Protein AF-A0A2M8NSQ7-F1 (afdb_monomer_lite)

Structure (mmCIF, N/CA/C/O backbone):
data_AF-A0A2M8NSQ7-F1
#
_entry.id   AF-A0A2M8NSQ7-F1
#
loop_
_atom_site.group_PDB
_atom_site.id
_atom_site.type_symbol
_atom_site.label_atom_id
_atom_site.label_alt_id
_atom_site.label_comp_id
_atom_site.label_asym_id
_atom_site.label_entity_id
_atom_site.label_seq_id
_atom_site.pdbx_PDB_ins_code
_atom_site.Cartn_x
_atom_site.Cartn_y
_atom_site.Cartn_z
_atom_site.occupancy
_atom_site.B_iso_or_equiv
_atom_site.auth_seq_id
_atom_site.auth_comp_id
_atom_site.auth_asym_id
_atom_site.auth_atom_id
_atom_site.pdbx_PDB_model_num
ATOM 1 N N . MET A 1 1 ? -38.987 -18.039 -78.062 1.00 35.72 1 MET A N 1
ATOM 2 C CA . MET A 1 1 ? -37.653 -17.414 -77.905 1.00 35.72 1 MET A CA 1
ATOM 3 C C . MET A 1 1 ? -37.817 -16.267 -76.918 1.00 35.72 1 MET A C 1
ATOM 5 O O . MET A 1 1 ? -38.523 -15.328 -77.233 1.00 35.72 1 MET A O 1
ATOM 9 N N . GLN A 1 2 ? -37.602 -16.539 -75.629 1.00 34.84 2 GLN A N 1
ATOM 10 C CA . GLN A 1 2 ? -36.424 -16.108 -74.854 1.00 34.84 2 GLN A CA 1
ATOM 11 C C . GLN A 1 2 ? -36.253 -14.583 -74.779 1.00 34.84 2 GLN A C 1
ATOM 13 O O . GLN A 1 2 ? -35.777 -13.988 -75.734 1.00 34.84 2 GLN A O 1
ATOM 18 N N . THR A 1 3 ? -36.496 -14.013 -73.598 1.00 31.52 3 THR A N 1
ATOM 19 C CA . THR A 1 3 ? -35.596 -13.026 -72.981 1.00 31.52 3 THR A CA 1
ATOM 20 C C . THR A 1 3 ? -35.682 -13.174 -71.465 1.00 31.52 3 THR A C 1
ATOM 22 O O . THR A 1 3 ? -36.754 -13.246 -70.870 1.00 31.52 3 THR A O 1
ATOM 25 N N . ILE A 1 4 ? -34.506 -13.339 -70.871 1.00 33.44 4 ILE A N 1
ATOM 26 C CA . ILE A 1 4 ? -34.263 -13.728 -69.489 1.00 33.44 4 ILE A CA 1
ATOM 27 C C . ILE A 1 4 ? -33.989 -12.458 -68.679 1.00 33.44 4 ILE A C 1
ATOM 29 O O . ILE A 1 4 ? -33.180 -11.627 -69.085 1.00 33.44 4 ILE A O 1
ATOM 33 N N . SER A 1 5 ? -34.651 -12.332 -67.530 1.00 30.84 5 SER A N 1
ATOM 34 C CA . SER A 1 5 ? -34.351 -11.339 -66.497 1.00 30.84 5 SER A CA 1
ATOM 35 C C . SER A 1 5 ? -33.194 -11.845 -65.630 1.00 30.84 5 SER A C 1
ATOM 37 O O . SER A 1 5 ? -33.282 -12.942 -65.082 1.00 30.84 5 SER A O 1
ATOM 39 N N . TRP A 1 6 ? -32.125 -11.056 -65.488 1.00 30.19 6 TRP A N 1
ATOM 40 C CA . TRP A 1 6 ? -31.086 -11.266 -64.475 1.00 30.19 6 TRP A CA 1
ATOM 41 C C . TRP A 1 6 ? -30.905 -9.986 -63.661 1.00 30.19 6 TRP A C 1
ATOM 43 O O . TRP A 1 6 ? -30.329 -9.004 -64.124 1.00 30.19 6 TRP A O 1
ATOM 53 N N . ILE A 1 7 ? -31.389 -10.026 -62.421 1.00 34.41 7 ILE A N 1
ATOM 54 C CA . ILE A 1 7 ? -31.066 -9.078 -61.356 1.00 34.41 7 ILE A CA 1
ATOM 55 C C . ILE A 1 7 ? -29.836 -9.635 -60.630 1.00 34.41 7 ILE A C 1
ATOM 57 O O . ILE A 1 7 ? -29.908 -10.698 -60.016 1.00 34.41 7 ILE A O 1
ATOM 61 N N . PHE A 1 8 ? -28.707 -8.925 -60.671 1.00 31.12 8 PHE A N 1
ATOM 62 C CA . PHE A 1 8 ? -27.566 -9.205 -59.795 1.00 31.12 8 PHE A CA 1
ATOM 63 C C . PHE A 1 8 ? -27.768 -8.478 -58.459 1.00 31.12 8 PHE A C 1
ATOM 65 O O . PHE A 1 8 ? -27.415 -7.312 -58.306 1.00 31.12 8 PHE A O 1
ATOM 72 N N . ALA A 1 9 ? -28.322 -9.179 -57.471 1.00 31.81 9 ALA A N 1
ATOM 73 C CA . ALA A 1 9 ? -28.242 -8.773 -56.073 1.00 31.81 9 ALA A CA 1
ATOM 74 C C . ALA A 1 9 ? -26.923 -9.304 -55.484 1.00 31.81 9 ALA A C 1
ATOM 76 O O . ALA A 1 9 ? -26.774 -10.505 -55.248 1.00 31.81 9 ALA A O 1
ATOM 77 N N . ARG A 1 10 ? -25.942 -8.423 -55.244 1.00 33.41 10 ARG A N 1
ATOM 78 C CA . ARG A 1 10 ? -24.773 -8.765 -54.419 1.00 33.41 10 ARG A CA 1
ATOM 79 C C . ARG A 1 10 ? -25.242 -8.938 -52.971 1.00 33.41 10 ARG A C 1
ATOM 81 O O . ARG A 1 10 ? -25.554 -7.960 -52.299 1.00 33.41 10 ARG A O 1
ATOM 88 N N . LYS A 1 11 ? -25.290 -10.186 -52.497 1.00 33.88 11 LYS A N 1
ATOM 89 C CA . LYS A 1 11 ? -25.419 -10.517 -51.071 1.00 33.88 11 LYS A CA 1
ATOM 90 C C . LYS A 1 11 ? -24.220 -9.932 -50.316 1.00 33.88 11 LYS A C 1
ATOM 92 O O . LYS A 1 11 ? -23.089 -10.347 -50.551 1.00 33.88 11 LYS A O 1
ATOM 97 N N . LEU A 1 12 ? -24.473 -8.994 -49.407 1.00 34.78 12 LEU A N 1
ATOM 98 C CA . LEU A 1 12 ? -23.523 -8.648 -48.350 1.00 34.78 12 LEU A CA 1
ATOM 99 C C . LEU A 1 12 ? -23.436 -9.831 -47.364 1.00 34.78 12 LEU A C 1
ATOM 101 O O . LEU A 1 12 ? -24.480 -10.406 -47.039 1.00 34.78 12 LEU A O 1
ATOM 105 N N . PRO A 1 13 ? -22.243 -10.227 -46.885 1.00 33.69 13 PRO A N 1
ATOM 106 C CA . PRO A 1 13 ? -22.125 -11.305 -45.910 1.00 33.69 13 PRO A CA 1
ATOM 107 C C . PRO A 1 13 ? -22.688 -10.875 -44.551 1.00 33.69 13 PRO A C 1
ATOM 109 O O . PRO A 1 13 ? -22.469 -9.756 -44.089 1.00 33.69 13 PRO A O 1
ATOM 112 N N . THR A 1 14 ? -23.404 -11.786 -43.899 1.00 41.47 14 THR A N 1
ATOM 113 C CA . THR A 1 14 ? -24.017 -11.605 -42.579 1.00 41.47 14 THR A CA 1
ATOM 114 C C . THR A 1 14 ? -22.973 -11.482 -41.463 1.00 41.47 14 THR A C 1
ATOM 116 O O . THR A 1 14 ? -22.010 -12.247 -41.402 1.00 41.47 14 THR A O 1
ATOM 119 N N . SER A 1 15 ? -23.223 -10.558 -40.533 1.00 44.41 15 SER A N 1
ATOM 120 C CA . SER A 1 15 ? -22.366 -10.052 -39.442 1.00 44.41 15 SER A CA 1
ATOM 121 C C . SER A 1 15 ? -21.912 -11.053 -38.362 1.00 44.41 15 SER A C 1
ATOM 123 O O . SER A 1 15 ? -21.288 -10.656 -37.378 1.00 44.41 15 SER A O 1
ATOM 125 N N . SER A 1 16 ? -22.183 -12.349 -38.520 1.00 43.19 16 SER A N 1
ATOM 126 C CA . SER A 1 16 ? -21.897 -13.364 -37.497 1.00 43.19 16 SER A CA 1
ATOM 127 C C . SER A 1 16 ? -20.462 -13.914 -37.566 1.00 43.19 16 SER A C 1
ATOM 129 O O . SER A 1 16 ? -19.883 -14.214 -36.527 1.00 43.19 16 SER A O 1
ATOM 131 N N . GLY A 1 17 ? -19.839 -13.954 -38.751 1.00 34.03 17 GLY A N 1
ATOM 132 C CA . GLY A 1 17 ? -18.477 -14.489 -38.923 1.00 34.03 17 GLY A CA 1
ATOM 133 C C . GLY A 1 17 ? -17.347 -13.513 -38.577 1.00 34.03 17 GLY A C 1
ATOM 134 O O . GLY A 1 17 ? -16.261 -13.942 -38.201 1.00 34.03 17 GLY A O 1
ATOM 135 N N . TYR A 1 18 ? -17.596 -12.199 -38.646 1.00 34.28 18 TYR A N 1
ATOM 136 C CA . TYR A 1 18 ? -16.564 -11.207 -38.326 1.00 34.28 18 TYR A CA 1
ATOM 137 C C . TYR A 1 18 ? -16.332 -11.107 -36.817 1.00 34.28 18 TYR A C 1
ATOM 139 O O . TYR A 1 18 ? -15.195 -11.002 -36.395 1.00 34.28 18 TYR A O 1
ATOM 147 N N . ARG A 1 19 ? -17.361 -11.237 -35.969 1.00 36.16 19 ARG A N 1
ATOM 148 C CA . ARG A 1 19 ? -17.216 -11.048 -34.512 1.00 36.16 19 ARG A CA 1
ATOM 149 C C . ARG A 1 19 ? -16.379 -12.114 -33.792 1.00 36.16 19 ARG A C 1
ATOM 151 O O . ARG A 1 19 ? -15.892 -11.836 -32.703 1.00 36.16 19 ARG A O 1
ATOM 158 N N . MET A 1 20 ? -16.184 -13.296 -34.378 1.00 32.41 20 MET A N 1
ATOM 159 C CA . MET A 1 20 ? -15.519 -14.410 -33.685 1.00 32.41 20 MET A CA 1
ATOM 160 C C . MET A 1 20 ? -13.999 -14.468 -33.915 1.00 32.41 20 MET A C 1
ATOM 162 O O . MET A 1 20 ? -13.286 -14.999 -33.070 1.00 32.41 20 MET A O 1
ATOM 166 N N . MET A 1 21 ? -13.483 -13.868 -34.998 1.00 29.80 21 MET A N 1
ATOM 167 C CA . MET A 1 21 ? -12.037 -13.850 -35.293 1.00 29.80 21 MET A CA 1
ATOM 168 C C . MET A 1 21 ? -11.308 -12.585 -34.815 1.00 29.80 21 MET A C 1
ATOM 170 O O . MET A 1 21 ? -10.127 -12.657 -34.498 1.00 29.80 21 MET A O 1
ATOM 174 N N . ILE A 1 22 ? -12.003 -11.453 -34.651 1.00 37.91 22 ILE A N 1
ATOM 175 C CA . ILE A 1 22 ? -11.435 -10.241 -34.012 1.00 37.91 22 ILE A CA 1
ATOM 176 C C . ILE A 1 22 ? -11.430 -10.314 -32.475 1.00 37.91 22 ILE A C 1
ATOM 178 O O . ILE A 1 22 ? -10.757 -9.518 -31.830 1.00 37.91 22 ILE A O 1
ATOM 182 N N . GLY A 1 23 ? -12.137 -11.281 -31.875 1.00 32.28 23 GLY A N 1
ATOM 183 C CA . GLY A 1 23 ? -12.271 -11.406 -30.419 1.00 32.28 23 GLY A CA 1
ATOM 184 C C . GLY A 1 23 ? -11.086 -12.051 -29.690 1.00 32.28 23 GLY A C 1
ATOM 185 O O . GLY A 1 23 ? -10.979 -11.884 -28.481 1.00 32.28 23 GLY A O 1
ATOM 186 N N . LYS A 1 24 ? -10.193 -12.770 -30.388 1.00 34.50 24 LYS A N 1
ATOM 187 C CA . LYS A 1 24 ? -9.054 -13.465 -29.752 1.00 34.50 24 LYS A CA 1
ATOM 188 C C . LYS A 1 24 ? -7.698 -12.777 -29.917 1.00 34.50 24 LYS A C 1
ATOM 190 O O . LYS A 1 24 ? -6.816 -13.046 -29.115 1.00 34.50 24 LYS A O 1
ATOM 195 N N . TYR A 1 25 ? -7.543 -11.883 -30.897 1.00 35.25 25 TYR A N 1
ATOM 196 C CA . TYR A 1 25 ? -6.242 -11.270 -31.209 1.00 35.25 25 TYR A CA 1
ATOM 197 C C . TYR A 1 25 ? -6.127 -9.776 -30.864 1.00 35.25 25 TYR A C 1
ATOM 199 O O . TYR A 1 25 ? -5.017 -9.286 -30.741 1.00 35.25 25 TYR A O 1
ATOM 207 N N . TYR A 1 26 ? -7.227 -9.057 -30.601 1.00 36.88 26 TYR A N 1
ATOM 208 C CA . TYR A 1 26 ? -7.177 -7.617 -30.274 1.00 36.88 26 TYR A CA 1
ATOM 209 C C . TYR A 1 26 ? -7.450 -7.263 -28.802 1.00 36.88 26 TYR A C 1
ATOM 211 O O . TYR A 1 26 ? -7.577 -6.085 -28.470 1.00 36.88 26 TYR A O 1
ATOM 219 N N . MET A 1 27 ? -7.529 -8.249 -27.903 1.00 37.62 27 MET A N 1
ATOM 220 C CA . MET A 1 27 ? -7.744 -7.997 -26.467 1.00 37.62 27 MET A CA 1
ATOM 221 C C . MET A 1 27 ? -6.448 -7.927 -25.639 1.00 37.62 27 MET A C 1
ATOM 223 O O . MET A 1 27 ? -6.497 -7.425 -24.522 1.00 37.62 27 MET A O 1
ATOM 227 N N . ASN A 1 28 ? -5.294 -8.345 -26.181 1.00 43.94 28 ASN A N 1
ATOM 228 C CA . ASN A 1 28 ? -4.036 -8.425 -25.419 1.00 43.94 28 ASN A CA 1
ATOM 229 C C . ASN A 1 28 ? -3.075 -7.235 -25.597 1.00 43.94 28 ASN A C 1
ATOM 231 O O . ASN A 1 28 ? -2.205 -7.032 -24.760 1.00 43.94 28 ASN A O 1
ATOM 235 N N . GLU A 1 29 ? -3.222 -6.406 -26.631 1.00 42.38 29 GLU A N 1
ATOM 236 C CA . GLU A 1 29 ? -2.178 -5.430 -27.011 1.00 42.38 29 GLU A CA 1
ATOM 237 C C . GLU A 1 29 ? -2.369 -4.011 -26.435 1.00 42.38 29 GLU A C 1
ATOM 239 O O . GLU A 1 29 ? -1.715 -3.062 -26.857 1.00 42.38 29 GLU A O 1
ATOM 244 N N . ARG A 1 30 ? -3.269 -3.825 -25.459 1.00 50.50 30 ARG A N 1
ATOM 245 C CA . ARG A 1 30 ? -3.469 -2.528 -24.763 1.00 50.50 30 ARG A CA 1
ATOM 246 C C . ARG A 1 30 ? -3.484 -2.637 -23.239 1.00 50.50 30 ARG A C 1
ATOM 248 O O . ARG A 1 30 ? -3.925 -1.716 -22.546 1.00 50.50 30 ARG A O 1
ATOM 255 N N . GLN A 1 31 ? -3.052 -3.783 -22.726 1.00 74.38 31 GLN A N 1
ATOM 256 C CA . GLN A 1 31 ? -3.040 -4.119 -21.309 1.00 74.38 31 GLN A CA 1
ATOM 257 C C . GLN A 1 31 ? -1.595 -4.129 -20.804 1.00 74.38 31 GLN A C 1
ATOM 259 O O . GLN A 1 31 ? -0.644 -4.166 -21.582 1.00 74.38 31 GLN A O 1
ATOM 264 N N . ASN A 1 32 ? -1.418 -3.989 -19.495 1.00 86.69 32 ASN A N 1
ATOM 265 C CA . ASN A 1 32 ? -0.122 -4.198 -18.866 1.00 86.69 32 ASN A CA 1
ATOM 266 C C . ASN A 1 32 ? 0.465 -5.552 -19.322 1.00 86.69 32 ASN A C 1
ATOM 268 O O . ASN A 1 32 ? -0.189 -6.572 -19.139 1.00 86.69 32 ASN A O 1
ATOM 272 N N . LEU A 1 33 ? 1.653 -5.553 -19.939 1.00 89.12 33 LEU A N 1
ATOM 273 C CA . LEU A 1 33 ? 2.251 -6.769 -20.507 1.00 89.12 33 LEU A CA 1
ATOM 274 C C . LEU A 1 33 ? 3.098 -7.556 -19.494 1.00 89.12 33 LEU A C 1
ATOM 276 O O . LEU A 1 33 ? 3.640 -8.608 -19.825 1.00 89.12 33 LEU A O 1
ATOM 280 N N . PHE A 1 34 ? 3.231 -7.060 -18.267 1.00 91.56 34 PHE A N 1
ATOM 281 C CA . PHE A 1 34 ? 3.801 -7.810 -17.151 1.00 91.56 34 PHE A CA 1
ATOM 282 C C . PHE A 1 34 ? 2.674 -8.416 -16.320 1.00 91.56 34 PHE A C 1
ATOM 284 O O . PHE A 1 34 ? 1.612 -7.811 -16.172 1.00 91.56 34 PHE A O 1
ATOM 291 N N . THR A 1 35 ? 2.916 -9.595 -15.752 1.00 91.38 35 THR A N 1
ATOM 292 C CA . THR A 1 35 ? 2.057 -10.100 -14.676 1.00 91.38 35 THR A CA 1
ATOM 293 C C . THR A 1 35 ? 2.330 -9.268 -13.425 1.00 91.38 35 THR A C 1
ATOM 295 O O . THR A 1 35 ? 3.491 -9.119 -13.040 1.00 91.38 35 THR A O 1
ATOM 298 N N . GLY A 1 36 ? 1.277 -8.719 -12.818 1.00 92.06 36 GLY A N 1
ATOM 299 C CA . GLY A 1 36 ? 1.382 -7.815 -11.677 1.00 92.06 36 GLY A CA 1
ATOM 300 C C . GLY A 1 36 ? 2.040 -6.480 -12.021 1.00 92.06 36 GLY A C 1
ATOM 301 O O . GLY A 1 36 ? 1.700 -5.838 -13.016 1.00 92.06 36 GLY A O 1
ATOM 302 N N . VAL A 1 37 ? 2.973 -6.024 -11.188 1.00 94.50 37 VAL A N 1
ATOM 303 C CA . VAL A 1 37 ? 3.570 -4.688 -11.322 1.00 94.50 37 VAL A CA 1
ATOM 304 C C . VAL A 1 37 ? 4.379 -4.556 -12.611 1.00 94.50 37 VAL A C 1
ATOM 306 O O . VAL A 1 37 ? 5.207 -5.397 -12.951 1.00 94.50 37 VAL A O 1
ATOM 309 N N . ASN A 1 38 ? 4.170 -3.444 -13.317 1.00 94.75 38 ASN A N 1
ATOM 310 C CA . ASN A 1 38 ? 4.924 -3.111 -14.519 1.00 94.75 38 ASN A CA 1
ATOM 311 C C . ASN A 1 38 ? 6.232 -2.368 -14.166 1.00 94.75 38 ASN A C 1
ATOM 313 O O . ASN A 1 38 ? 6.169 -1.206 -13.748 1.00 94.75 38 ASN A O 1
ATOM 317 N N . PRO A 1 39 ? 7.418 -2.969 -14.374 1.00 95.62 39 PRO A N 1
ATOM 318 C CA . PRO A 1 39 ? 8.690 -2.369 -13.976 1.00 95.62 39 PRO A CA 1
ATOM 319 C C . PRO A 1 39 ? 9.082 -1.156 -14.832 1.00 95.62 39 PRO A C 1
ATOM 321 O O . PRO A 1 39 ? 9.749 -0.252 -14.326 1.00 95.62 39 PRO A O 1
ATOM 324 N N . LEU A 1 40 ? 8.651 -1.077 -16.102 1.00 95.25 40 LEU A N 1
ATOM 325 C CA . LEU A 1 40 ? 8.857 0.120 -16.935 1.00 95.25 40 LEU A CA 1
ATOM 326 C C . LEU A 1 40 ? 8.032 1.293 -16.407 1.00 95.25 40 LEU A C 1
ATOM 328 O O . LEU A 1 40 ? 8.503 2.427 -16.396 1.00 95.25 40 LEU A O 1
ATOM 332 N N . LEU A 1 41 ? 6.805 1.021 -15.962 1.00 94.50 41 LEU A N 1
ATOM 333 C CA . LEU A 1 41 ? 5.934 2.037 -15.385 1.00 94.50 41 LEU A CA 1
ATOM 334 C C . LEU A 1 41 ? 6.496 2.534 -14.056 1.00 94.50 41 LEU A C 1
ATOM 336 O O . LEU A 1 41 ? 6.713 3.733 -13.927 1.00 94.50 41 LEU A O 1
ATOM 340 N N . MET A 1 42 ? 6.747 1.636 -13.095 1.00 95.06 42 MET A N 1
ATOM 341 C CA . MET A 1 42 ? 7.202 2.032 -11.755 1.00 95.06 42 MET A CA 1
ATOM 342 C C . MET A 1 42 ? 8.524 2.799 -11.816 1.00 95.06 42 MET A C 1
ATOM 344 O O . MET A 1 42 ? 8.616 3.896 -11.271 1.00 95.06 42 MET A O 1
ATOM 348 N N . SER A 1 43 ? 9.507 2.296 -12.575 1.00 94.19 43 SER A N 1
ATOM 349 C CA . SER A 1 43 ? 10.789 2.995 -12.746 1.00 94.19 43 SER A CA 1
ATOM 350 C C . SER A 1 43 ? 10.640 4.371 -13.392 1.00 94.19 43 SER A C 1
ATOM 352 O O . SER A 1 43 ? 11.281 5.323 -12.955 1.00 94.19 43 SER A O 1
ATOM 354 N N . ARG A 1 44 ? 9.780 4.512 -14.410 1.00 94.31 44 ARG A N 1
ATOM 355 C CA . ARG A 1 44 ? 9.507 5.810 -15.035 1.00 94.31 44 ARG A CA 1
ATOM 356 C C . ARG A 1 44 ? 8.864 6.777 -14.040 1.00 94.31 44 ARG A C 1
ATOM 358 O O . ARG A 1 44 ? 9.284 7.931 -13.978 1.00 94.31 44 ARG A O 1
ATOM 365 N N . LEU A 1 45 ? 7.830 6.331 -13.325 1.00 93.62 45 LEU A N 1
ATOM 366 C CA . LEU A 1 45 ? 7.095 7.161 -12.369 1.00 93.62 45 LEU A CA 1
ATOM 367 C C . LEU A 1 45 ? 8.023 7.690 -11.276 1.00 93.62 45 LEU A C 1
ATOM 369 O O . LEU A 1 45 ? 7.964 8.874 -10.952 1.00 93.62 45 LEU A O 1
ATOM 373 N N . GLU A 1 46 ? 8.902 6.835 -10.761 1.00 90.69 46 GLU A N 1
ATOM 374 C CA . GLU A 1 46 ? 9.880 7.210 -9.745 1.00 90.69 46 GLU A CA 1
ATOM 375 C C . GLU A 1 46 ? 10.938 8.171 -10.312 1.00 90.69 46 GLU A C 1
ATOM 377 O O . GLU A 1 46 ? 11.115 9.273 -9.796 1.00 90.69 46 GLU A O 1
ATOM 382 N N . ALA A 1 47 ? 11.561 7.822 -11.443 1.00 91.81 47 ALA A N 1
ATOM 383 C CA . ALA A 1 47 ? 12.637 8.610 -12.049 1.00 91.81 47 ALA A CA 1
ATOM 384 C C . ALA A 1 47 ? 12.195 10.002 -12.528 1.00 91.81 47 ALA A C 1
ATOM 386 O O . ALA A 1 47 ? 13.004 10.929 -12.589 1.00 91.81 47 ALA A O 1
ATOM 387 N N . LYS A 1 48 ? 10.923 10.153 -12.913 1.00 91.75 48 LYS A N 1
ATOM 388 C CA . LYS A 1 48 ? 10.363 11.418 -13.416 1.00 91.75 48 LYS A CA 1
ATOM 389 C C . LYS A 1 48 ? 9.574 12.205 -12.373 1.00 91.75 48 LYS A C 1
ATOM 391 O O . LYS A 1 48 ? 9.090 13.285 -12.701 1.00 91.75 48 LYS A O 1
ATOM 396 N N . GLY A 1 49 ? 9.420 11.685 -11.154 1.00 89.44 49 GLY A N 1
ATOM 397 C CA . GLY A 1 49 ? 8.561 12.302 -10.140 1.00 89.44 49 GLY A CA 1
ATOM 398 C C . GLY A 1 49 ? 7.081 12.336 -10.547 1.00 89.44 49 GLY A C 1
ATOM 399 O O . GLY A 1 49 ? 6.352 13.235 -10.150 1.00 89.44 49 GLY A O 1
ATOM 400 N N . GLU A 1 50 ? 6.632 11.374 -11.358 1.00 90.94 50 GLU A N 1
ATOM 401 C CA . GLU A 1 50 ? 5.257 11.279 -11.878 1.00 90.94 50 GLU A CA 1
ATOM 402 C C . GLU A 1 50 ? 4.367 10.355 -11.010 1.00 90.94 50 GLU A C 1
ATOM 404 O O . GLU A 1 50 ? 3.227 10.065 -11.377 1.00 90.94 50 GLU A O 1
ATOM 409 N N . PHE A 1 51 ? 4.872 9.876 -9.863 1.00 92.69 51 PHE A N 1
ATOM 410 C CA . PHE A 1 51 ? 4.193 8.886 -9.015 1.00 92.69 51 PHE A CA 1
ATOM 411 C C . PHE A 1 51 ? 2.852 9.371 -8.446 1.00 92.69 51 PHE A C 1
ATOM 413 O O . PHE A 1 51 ? 1.916 8.583 -8.365 1.00 92.69 51 PHE A O 1
ATOM 420 N N . GLU A 1 52 ? 2.719 10.661 -8.128 1.00 91.50 52 GLU A N 1
ATOM 421 C CA . GLU A 1 52 ? 1.509 11.246 -7.524 1.00 91.50 52 GLU A CA 1
ATOM 422 C C . GLU A 1 52 ? 0.237 10.972 -8.348 1.00 91.50 52 GLU A C 1
ATOM 424 O O . GLU A 1 52 ? -0.791 10.555 -7.821 1.00 91.50 52 GLU A O 1
ATOM 429 N N . GLY A 1 53 ? 0.309 11.118 -9.675 1.00 90.19 53 GLY A N 1
ATOM 430 C CA . GLY A 1 53 ? -0.842 10.859 -10.543 1.00 90.19 53 GLY A CA 1
ATOM 431 C C . GLY A 1 53 ? -1.224 9.376 -10.632 1.00 90.19 53 GLY A C 1
ATOM 432 O O . GLY A 1 53 ? -2.390 9.052 -10.857 1.00 90.19 53 GLY A O 1
ATOM 433 N N . PHE A 1 54 ? -0.254 8.468 -10.484 1.00 92.69 54 PHE A N 1
ATOM 434 C CA . PHE A 1 54 ? -0.523 7.031 -10.373 1.00 92.69 54 PHE A CA 1
ATOM 435 C C . PHE A 1 54 ? -1.154 6.701 -9.018 1.00 92.69 54 PHE A C 1
ATOM 437 O O . PHE A 1 54 ? -2.172 6.011 -8.994 1.00 92.69 54 PHE A O 1
ATOM 444 N N . HIS A 1 55 ? -0.574 7.235 -7.942 1.00 93.62 55 HIS A N 1
ATOM 445 C CA . HIS A 1 55 ? -0.995 7.053 -6.554 1.00 93.62 55 HIS A CA 1
ATOM 446 C C . HIS A 1 55 ? -2.470 7.423 -6.371 1.00 93.62 55 HIS A C 1
ATOM 448 O O . HIS A 1 55 ? -3.273 6.545 -6.065 1.00 93.62 55 HIS A O 1
ATOM 454 N N . HIS A 1 56 ? -2.872 8.649 -6.723 1.00 91.50 56 HIS A N 1
ATOM 455 C CA . HIS A 1 56 ? -4.272 9.077 -6.606 1.00 91.50 56 HIS A CA 1
ATOM 456 C C . HIS A 1 56 ? -5.242 8.192 -7.402 1.00 91.50 56 HIS A C 1
ATOM 458 O O . HIS A 1 56 ? -6.265 7.752 -6.880 1.00 91.50 56 HIS A O 1
ATOM 464 N N . TYR A 1 57 ? -4.930 7.899 -8.670 1.00 91.50 57 TYR A N 1
ATOM 465 C CA . TYR A 1 57 ? -5.823 7.098 -9.511 1.00 91.50 57 TYR A CA 1
ATOM 466 C C . TYR A 1 57 ? -5.977 5.669 -8.973 1.00 91.50 57 TYR A C 1
ATOM 468 O O . TYR A 1 57 ? -7.087 5.142 -8.931 1.00 91.50 57 TYR A O 1
ATOM 476 N N . TYR A 1 58 ? -4.873 5.047 -8.549 1.00 94.00 58 TYR A N 1
ATOM 477 C CA . TYR A 1 58 ? -4.905 3.699 -7.990 1.00 94.00 58 TYR A CA 1
ATOM 478 C C . TYR A 1 58 ? -5.747 3.642 -6.713 1.00 94.00 58 TYR A C 1
ATOM 480 O O . TYR A 1 58 ? -6.552 2.728 -6.556 1.00 94.00 58 TYR A O 1
ATOM 488 N N . LEU A 1 59 ? -5.600 4.622 -5.818 1.00 94.94 59 LEU A N 1
ATOM 489 C CA . LEU A 1 59 ? -6.346 4.665 -4.559 1.00 94.94 59 LEU A CA 1
ATOM 490 C C . LEU A 1 59 ? -7.851 4.852 -4.766 1.00 94.94 59 LEU A C 1
ATOM 492 O O . LEU A 1 59 ? -8.642 4.228 -4.060 1.00 94.94 59 LEU A O 1
ATOM 496 N N . ILE A 1 60 ? -8.258 5.643 -5.762 1.00 94.25 60 ILE A N 1
ATOM 497 C CA . ILE A 1 60 ? -9.673 5.780 -6.138 1.00 94.25 60 ILE A CA 1
ATOM 498 C C . ILE A 1 60 ? -10.230 4.439 -6.636 1.00 94.25 60 ILE A C 1
ATOM 500 O O . ILE A 1 60 ? -11.300 4.017 -6.197 1.00 94.25 60 ILE A O 1
ATOM 504 N N . GLU A 1 61 ? -9.506 3.744 -7.518 1.00 94.25 61 GLU A N 1
ATOM 505 C CA . GLU A 1 61 ? -9.913 2.421 -8.014 1.00 94.25 61 GLU A CA 1
ATOM 506 C C . GLU A 1 61 ? -9.946 1.371 -6.898 1.00 94.25 61 GLU A C 1
ATOM 508 O O . GLU A 1 61 ? -10.847 0.533 -6.873 1.00 94.25 61 GLU A O 1
ATOM 513 N N . LEU A 1 62 ? -9.002 1.430 -5.954 1.00 95.94 62 LEU A N 1
ATOM 514 C CA . LEU A 1 62 ? -8.967 0.571 -4.772 1.00 95.94 62 LEU A CA 1
ATOM 515 C C . LEU A 1 62 ? -10.183 0.816 -3.873 1.00 95.94 62 LEU A C 1
ATOM 517 O O . LEU A 1 62 ? -10.872 -0.138 -3.525 1.00 95.94 62 LEU A O 1
ATOM 521 N N . ALA A 1 63 ? -10.479 2.069 -3.524 1.00 95.75 63 ALA A N 1
ATOM 522 C CA . ALA A 1 63 ? -11.639 2.397 -2.698 1.00 95.75 63 ALA A CA 1
ATOM 523 C C . ALA A 1 63 ? -12.954 2.009 -3.394 1.00 95.75 63 ALA A C 1
ATOM 525 O O . ALA A 1 63 ? -13.839 1.435 -2.763 1.00 95.75 63 ALA A O 1
ATOM 526 N N . SER A 1 64 ? -13.068 2.251 -4.706 1.00 95.19 64 SER A N 1
ATOM 527 C CA . SER A 1 64 ? -14.226 1.811 -5.494 1.00 95.19 64 SER A CA 1
ATOM 528 C C . SER A 1 64 ? -14.359 0.290 -5.498 1.00 95.19 64 SER A C 1
ATOM 530 O O . SER A 1 64 ? -15.450 -0.211 -5.261 1.00 95.19 64 SER A O 1
ATOM 532 N N . TYR A 1 65 ? -13.266 -0.443 -5.735 1.00 95.25 65 TYR A N 1
ATOM 533 C CA . TYR A 1 65 ? -13.274 -1.905 -5.703 1.00 95.25 65 TYR A CA 1
ATOM 534 C C . TYR A 1 65 ? -13.697 -2.421 -4.328 1.00 95.25 65 TYR A C 1
ATOM 536 O O . TYR A 1 65 ? -14.531 -3.314 -4.248 1.00 95.25 65 TYR A O 1
ATOM 544 N N . LEU A 1 66 ? -13.150 -1.858 -3.247 1.00 96.06 66 LEU A N 1
ATOM 545 C CA . LEU A 1 66 ? -13.506 -2.250 -1.886 1.00 96.06 66 LEU A CA 1
ATOM 546 C C . LEU A 1 66 ? -14.991 -2.014 -1.612 1.00 96.06 66 LEU A C 1
ATOM 548 O O . LEU A 1 66 ? -15.636 -2.912 -1.094 1.00 96.06 66 LEU A O 1
ATOM 552 N N . ASN A 1 67 ? -15.558 -0.876 -2.011 1.00 94.88 67 ASN A N 1
ATOM 553 C CA . ASN A 1 67 ? -16.993 -0.615 -1.845 1.00 94.88 67 ASN A CA 1
ATOM 554 C C . ASN A 1 67 ? -17.897 -1.565 -2.652 1.00 94.88 67 ASN A C 1
ATOM 556 O O . ASN A 1 67 ? -19.049 -1.748 -2.273 1.00 94.88 67 ASN A O 1
ATOM 560 N N . ASP A 1 68 ? -17.393 -2.196 -3.718 1.00 93.62 68 ASP A N 1
ATOM 561 C CA . ASP A 1 68 ? -18.137 -3.232 -4.449 1.00 93.62 68 ASP A CA 1
ATOM 562 C C . ASP A 1 68 ? -18.180 -4.575 -3.690 1.00 93.62 68 ASP A C 1
ATOM 564 O O . ASP A 1 68 ? -19.077 -5.386 -3.926 1.00 93.62 68 ASP A O 1
ATOM 568 N N . VAL A 1 69 ? -17.198 -4.845 -2.819 1.00 93.19 69 VAL A N 1
ATOM 569 C CA . VAL A 1 69 ? -17.027 -6.151 -2.145 1.00 93.19 69 VAL A CA 1
ATOM 570 C C . VAL A 1 69 ? -17.185 -6.106 -0.623 1.00 93.19 69 VAL A C 1
ATOM 572 O O . VAL A 1 69 ? -17.286 -7.158 0.011 1.00 93.19 69 VAL A O 1
ATOM 575 N N . LEU A 1 70 ? -17.181 -4.916 -0.025 1.00 93.19 70 LEU A N 1
ATOM 576 C CA . LEU A 1 70 ? -17.407 -4.712 1.400 1.00 93.19 70 LEU A CA 1
ATOM 577 C C . LEU A 1 70 ? -18.866 -5.040 1.761 1.00 93.19 70 LEU A C 1
ATOM 579 O O . LEU A 1 70 ? -19.774 -4.779 0.970 1.00 93.19 70 LEU A O 1
ATOM 583 N N . PRO A 1 71 ? -19.121 -5.587 2.963 1.00 89.31 71 PRO A N 1
ATOM 584 C CA . PRO A 1 71 ? -20.486 -5.712 3.467 1.00 89.31 71 PRO A CA 1
ATOM 585 C C . PRO A 1 71 ? -21.143 -4.329 3.645 1.00 89.31 71 PRO A C 1
ATOM 587 O O . PRO A 1 71 ? -20.451 -3.344 3.887 1.00 89.31 71 PRO A O 1
ATOM 590 N N . GLU A 1 72 ? -22.477 -4.256 3.570 1.00 85.31 72 GLU A N 1
ATOM 591 C CA . GLU A 1 72 ? -23.241 -2.989 3.514 1.00 85.31 72 GLU A CA 1
ATOM 592 C C . GLU A 1 72 ? -23.005 -2.028 4.696 1.00 85.31 72 GLU A C 1
ATOM 594 O O . GLU A 1 72 ? -23.225 -0.823 4.576 1.00 85.31 72 GLU A O 1
ATOM 599 N N . ASN A 1 73 ? -22.577 -2.539 5.851 1.00 87.38 73 ASN A N 1
ATOM 600 C CA . ASN A 1 73 ? -22.266 -1.749 7.044 1.00 87.38 73 ASN A CA 1
ATOM 601 C C . ASN A 1 73 ? -20.851 -1.151 7.034 1.00 87.38 73 ASN A C 1
ATOM 603 O O . ASN A 1 73 ? -20.500 -0.436 7.976 1.00 87.38 73 ASN A O 1
ATOM 607 N N . TYR A 1 74 ? -20.043 -1.424 6.013 1.00 91.56 74 TYR A N 1
ATOM 608 C CA . TYR A 1 74 ? -18.705 -0.872 5.859 1.00 91.56 74 TYR A CA 1
ATOM 609 C C . TYR A 1 74 ? -18.610 -0.000 4.616 1.00 91.56 74 TYR A C 1
ATOM 611 O O . TYR A 1 74 ? -19.268 -0.240 3.607 1.00 91.56 74 TYR A O 1
ATOM 619 N N . GLN A 1 75 ? -17.735 0.993 4.682 1.00 92.94 75 GLN A N 1
ATOM 620 C CA . GLN A 1 75 ? -17.437 1.861 3.556 1.00 92.94 75 GLN A CA 1
ATOM 621 C C . GLN A 1 75 ? -15.937 2.124 3.487 1.00 92.94 75 GLN A C 1
ATOM 623 O O . GLN A 1 75 ? -15.299 2.406 4.502 1.00 92.94 75 GLN A O 1
ATOM 628 N N . ALA A 1 76 ? -15.382 2.043 2.281 1.00 94.31 76 ALA A N 1
ATOM 629 C CA . ALA A 1 76 ? -14.045 2.511 1.966 1.00 94.31 76 ALA A CA 1
ATOM 630 C C . ALA A 1 76 ? -14.095 3.971 1.489 1.00 94.31 76 ALA A C 1
ATOM 632 O O . ALA A 1 76 ? -14.807 4.291 0.534 1.00 94.31 76 ALA A O 1
ATOM 633 N N . ASN A 1 77 ? -13.319 4.852 2.117 1.00 91.88 77 ASN A N 1
ATOM 634 C CA . ASN A 1 77 ? -13.287 6.281 1.811 1.00 91.88 77 ASN A CA 1
ATOM 635 C C . ASN A 1 77 ? -11.878 6.709 1.367 1.00 91.88 77 ASN A C 1
ATOM 637 O O . ASN A 1 77 ? -10.941 6.583 2.159 1.00 91.88 77 ASN A O 1
ATOM 641 N N . PRO A 1 78 ? -11.695 7.210 0.127 1.00 89.25 78 PRO A N 1
ATOM 642 C CA . PRO A 1 78 ? -10.429 7.805 -0.291 1.00 89.25 78 PRO A CA 1
ATOM 643 C C . PRO A 1 78 ? -10.246 9.190 0.348 1.00 89.25 78 PRO A C 1
ATOM 645 O O . PRO A 1 78 ? -11.220 9.915 0.552 1.00 89.25 78 PRO A O 1
ATOM 648 N N . GLU A 1 79 ? -9.000 9.564 0.645 1.00 73.62 79 GLU A N 1
ATOM 649 C CA . GLU A 1 79 ? -8.625 10.877 1.206 1.00 73.62 79 GLU A CA 1
ATOM 650 C C . GLU A 1 79 ? -9.296 11.220 2.552 1.00 73.62 79 GLU A C 1
ATOM 652 O O . GLU A 1 79 ? -9.580 12.384 2.863 1.00 73.62 79 GLU A O 1
ATOM 657 N N . ALA A 1 80 ? -9.541 10.207 3.385 1.00 73.44 80 ALA A N 1
ATOM 658 C CA . ALA A 1 80 ? -10.119 10.399 4.706 1.00 73.44 80 ALA A CA 1
ATOM 659 C C . ALA A 1 80 ? -9.237 11.289 5.599 1.00 73.44 80 ALA A C 1
ATOM 661 O O . ALA A 1 80 ? -8.013 11.370 5.466 1.00 73.44 80 ALA A O 1
ATOM 662 N N . LYS A 1 81 ? -9.868 11.960 6.565 1.00 81.56 81 LYS A N 1
ATOM 663 C CA . LYS A 1 81 ? -9.171 12.782 7.556 1.00 81.56 81 LYS A CA 1
ATOM 664 C C . LYS A 1 81 ? -9.555 12.336 8.956 1.00 81.56 81 LYS A C 1
ATOM 666 O O . LYS A 1 81 ? -10.703 12.483 9.370 1.00 81.56 81 LYS A O 1
ATOM 671 N N . LEU A 1 82 ? -8.567 11.839 9.688 1.00 82.00 82 LEU A N 1
ATOM 672 C CA . LEU A 1 82 ? -8.702 11.452 11.083 1.00 82.00 82 LEU A CA 1
ATOM 673 C C . LEU A 1 82 ? -8.154 12.571 11.973 1.00 82.00 82 LEU A C 1
ATOM 675 O O . LEU A 1 82 ? -7.024 13.032 11.800 1.00 82.00 82 LEU A O 1
ATOM 679 N N . THR A 1 83 ? -8.956 13.031 12.922 1.00 81.25 83 THR A N 1
ATOM 680 C CA . THR A 1 83 ? -8.557 14.024 13.922 1.00 81.25 83 THR A CA 1
ATOM 681 C C . THR A 1 83 ? -7.951 13.316 15.128 1.00 81.25 83 THR A C 1
ATOM 683 O O . THR A 1 83 ? -8.540 12.369 15.643 1.00 81.25 83 THR A O 1
ATOM 686 N N . LEU A 1 84 ? -6.791 13.793 15.582 1.00 78.44 84 LEU A N 1
ATOM 687 C CA . LEU A 1 84 ? -6.112 13.301 16.780 1.00 78.44 84 LEU A CA 1
ATOM 688 C C . LEU A 1 84 ? -6.622 14.076 18.002 1.00 78.44 84 LEU A C 1
ATOM 690 O O . LEU A 1 84 ? -6.482 15.303 18.072 1.00 78.44 84 LEU A O 1
ATOM 694 N N . LEU A 1 85 ? -7.183 13.363 18.975 1.00 74.06 85 LEU A N 1
ATOM 695 C CA . LEU A 1 85 ? -7.521 13.888 20.294 1.00 74.06 85 LEU A CA 1
ATOM 696 C C . LEU A 1 85 ? -6.550 13.334 21.330 1.00 74.06 85 LEU A C 1
ATOM 698 O O . LEU A 1 85 ? -6.557 12.144 21.629 1.00 74.06 85 LEU A O 1
ATOM 702 N N . TYR A 1 86 ? -5.732 14.207 21.905 1.00 71.31 86 TYR A N 1
ATOM 703 C CA . TYR A 1 86 ? -4.827 13.828 22.983 1.00 71.31 86 TYR A CA 1
ATOM 704 C C . TYR A 1 86 ? -5.544 13.953 24.326 1.00 71.31 86 TYR A C 1
ATOM 706 O O . TYR A 1 86 ? -6.073 15.019 24.645 1.00 71.31 86 TYR A O 1
ATOM 714 N N . ARG A 1 87 ? -5.525 12.892 25.142 1.00 64.81 87 ARG A N 1
ATOM 715 C CA . ARG A 1 87 ? -6.266 12.831 26.419 1.00 64.81 87 ARG A CA 1
ATOM 716 C C . ARG A 1 87 ? -5.956 13.994 27.377 1.00 64.81 87 ARG A C 1
ATOM 718 O O . ARG A 1 87 ? -6.831 14.396 28.139 1.00 64.81 87 ARG A O 1
ATOM 725 N N . TYR A 1 88 ? -4.739 14.538 27.334 1.00 64.25 88 TYR A N 1
ATOM 726 C CA . TYR A 1 88 ? -4.284 15.606 28.233 1.00 64.25 88 TYR A CA 1
ATOM 727 C C . TYR A 1 88 ? -4.380 17.025 27.651 1.00 64.25 88 TYR A C 1
ATOM 729 O O . TYR A 1 88 ? -4.138 17.991 28.376 1.00 64.25 88 TYR A O 1
ATOM 737 N N . PHE A 1 89 ? -4.760 17.186 26.379 1.00 60.41 89 PHE A N 1
ATOM 738 C CA . PHE A 1 89 ? -4.865 18.498 25.739 1.00 60.41 89 PHE A CA 1
ATOM 739 C C . PHE A 1 89 ? -6.322 18.818 25.394 1.00 60.41 89 PHE A C 1
ATOM 741 O O . PHE A 1 89 ? -7.002 18.067 24.707 1.00 60.41 89 PHE A O 1
ATOM 748 N N . ALA A 1 90 ? -6.804 19.973 25.861 1.00 55.81 90 ALA A N 1
ATOM 749 C CA . ALA A 1 90 ? -8.214 20.367 25.772 1.00 55.81 90 ALA A CA 1
ATOM 750 C C . ALA A 1 90 ? -8.721 20.682 24.347 1.00 55.81 90 ALA A C 1
ATOM 752 O O . ALA A 1 90 ? -9.914 20.908 24.176 1.00 55.81 90 ALA A O 1
ATOM 753 N N . ASN A 1 91 ? -7.847 20.710 23.333 1.00 56.19 91 ASN A N 1
ATOM 754 C CA . ASN A 1 91 ? -8.206 21.008 21.946 1.00 56.19 91 ASN A CA 1
ATOM 755 C C . ASN A 1 91 ? -7.585 19.977 20.987 1.00 56.19 91 ASN A C 1
ATOM 757 O O . ASN A 1 91 ? -6.427 19.606 21.197 1.00 56.19 91 ASN A O 1
ATOM 761 N N . PRO A 1 92 ? -8.285 19.573 19.906 1.00 59.22 92 PRO A N 1
ATOM 762 C CA . PRO A 1 92 ? -7.674 18.823 18.811 1.00 59.22 92 PRO A CA 1
ATOM 763 C C . PRO A 1 92 ? -6.506 19.626 18.237 1.00 59.22 92 PRO A C 1
ATOM 765 O O . PRO A 1 92 ? -6.687 20.733 17.727 1.00 59.22 92 PRO A O 1
ATOM 768 N N . THR A 1 93 ? -5.297 19.087 18.342 1.00 65.50 93 THR A N 1
ATOM 769 C CA . THR A 1 93 ? -4.071 19.784 17.936 1.00 65.50 93 THR A CA 1
ATOM 770 C C . THR A 1 93 ? -3.634 19.418 16.522 1.00 65.50 93 THR A C 1
ATOM 772 O O . THR A 1 93 ? -2.939 20.213 15.891 1.00 65.50 93 THR A O 1
ATOM 775 N N . GLN A 1 94 ? -4.019 18.243 16.005 1.00 77.25 94 GLN A N 1
ATOM 776 C CA . GLN A 1 94 ? -3.518 17.718 14.730 1.00 77.25 94 GLN A CA 1
ATOM 777 C C . GLN A 1 94 ? -4.525 16.797 14.019 1.00 77.25 94 GLN A C 1
ATOM 779 O O . GLN A 1 94 ? -5.469 16.278 14.612 1.00 77.25 94 GLN A O 1
ATOM 784 N N . SER A 1 95 ? -4.296 16.564 12.726 1.00 82.94 95 SER A N 1
ATOM 785 C CA . SER A 1 95 ? -5.015 15.563 11.931 1.00 82.94 95 SER A CA 1
ATOM 786 C C . SER A 1 95 ? -4.044 14.692 11.143 1.00 82.94 95 SER A C 1
ATOM 788 O O . SER A 1 95 ? -3.000 15.184 10.704 1.00 82.94 95 SER A O 1
ATOM 790 N N . ARG A 1 96 ? -4.425 13.442 10.893 1.00 88.06 96 ARG A N 1
ATOM 791 C CA . ARG A 1 96 ? -3.788 12.544 9.928 1.00 88.06 96 ARG A CA 1
ATOM 792 C C . ARG A 1 96 ? -4.705 12.328 8.737 1.00 88.06 96 ARG A C 1
ATOM 794 O O . ARG A 1 96 ? -5.925 12.357 8.865 1.00 88.06 96 ARG A O 1
ATOM 801 N N . LYS A 1 97 ? -4.095 12.137 7.574 1.00 89.19 97 LYS A N 1
ATOM 802 C CA . LYS A 1 97 ? -4.791 11.810 6.334 1.00 89.19 97 LYS A CA 1
ATOM 803 C C . LYS A 1 97 ? -4.288 10.452 5.856 1.00 89.19 97 LYS A C 1
ATOM 805 O O . LYS A 1 97 ? -3.176 10.406 5.326 1.00 89.19 97 LYS A O 1
ATOM 810 N N . PRO A 1 98 ? -5.015 9.366 6.153 1.00 92.00 98 PRO A N 1
ATOM 811 C CA . PRO A 1 98 ? -4.806 8.104 5.469 1.00 92.00 98 PRO A CA 1
ATOM 812 C C . PRO A 1 98 ? -5.148 8.230 3.985 1.00 92.00 98 PRO A C 1
ATOM 814 O O . PRO A 1 98 ? -6.007 9.033 3.615 1.00 92.00 98 PRO A O 1
ATOM 817 N N . ASP A 1 99 ? -4.513 7.411 3.153 1.00 95.31 99 ASP A N 1
ATOM 818 C CA . ASP A 1 99 ? -4.816 7.365 1.721 1.00 95.31 99 ASP A CA 1
ATOM 819 C C . ASP A 1 99 ? -6.231 6.813 1.476 1.00 95.31 99 ASP A C 1
ATOM 821 O O . ASP A 1 99 ? -7.018 7.399 0.727 1.00 95.31 99 ASP A O 1
ATOM 825 N N . VAL A 1 100 ? -6.580 5.713 2.154 1.00 95.88 100 VAL A N 1
ATOM 826 C CA . VAL A 1 100 ? -7.940 5.154 2.209 1.00 95.88 100 VAL A CA 1
ATOM 827 C C . VAL A 1 100 ? -8.239 4.687 3.635 1.00 95.88 100 VAL A C 1
ATOM 829 O O . VAL A 1 100 ? -7.381 4.101 4.295 1.00 95.88 100 VAL A O 1
ATOM 832 N N . THR A 1 101 ? -9.461 4.902 4.118 1.00 95.06 101 THR A N 1
ATOM 833 C CA . THR A 1 101 ? -9.975 4.259 5.341 1.00 95.06 101 THR A CA 1
ATOM 834 C C . THR A 1 101 ? -11.045 3.238 4.998 1.00 95.06 101 THR A C 1
ATOM 836 O O . THR A 1 101 ? -11.791 3.434 4.045 1.00 95.06 101 THR A O 1
ATOM 839 N N . ILE A 1 102 ? -11.147 2.162 5.780 1.00 94.56 102 ILE A N 1
ATOM 840 C CA . ILE A 1 102 ? -12.375 1.367 5.883 1.00 94.56 102 ILE A CA 1
ATOM 841 C C . ILE A 1 102 ? -13.007 1.691 7.229 1.00 94.56 102 ILE A C 1
ATOM 843 O O . ILE A 1 102 ? -12.381 1.547 8.287 1.00 94.56 102 ILE A O 1
ATOM 847 N N . GLU A 1 103 ? -14.253 2.130 7.176 1.00 92.06 103 GLU A N 1
ATOM 848 C CA . GLU A 1 103 ? -15.018 2.587 8.323 1.00 92.06 103 GLU A CA 1
ATOM 849 C C . GLU A 1 103 ? -16.294 1.758 8.450 1.00 92.06 103 GLU A C 1
ATOM 851 O O . GLU A 1 103 ? -16.866 1.315 7.454 1.00 92.06 103 GLU A O 1
ATOM 856 N N . ARG A 1 104 ? -16.746 1.543 9.684 1.00 89.50 104 ARG A N 1
ATOM 857 C CA . ARG A 1 104 ? -17.981 0.818 9.987 1.00 89.50 104 ARG A CA 1
ATOM 858 C C . ARG A 1 104 ? -19.076 1.783 10.410 1.00 89.50 104 ARG A C 1
ATOM 860 O O . ARG A 1 104 ? -18.872 2.569 11.336 1.00 89.50 104 ARG A O 1
ATOM 867 N N . ASN A 1 105 ? -20.250 1.656 9.807 1.00 83.75 105 ASN A N 1
ATOM 868 C CA . ASN A 1 105 ? -21.473 2.290 10.276 1.00 83.75 105 ASN A CA 1
ATOM 869 C C . ASN A 1 105 ? -21.924 1.642 11.598 1.00 83.75 105 ASN A C 1
ATOM 871 O O . ASN A 1 105 ? -21.924 0.421 11.741 1.00 83.75 105 ASN A O 1
ATOM 875 N N . LYS A 1 106 ? -22.346 2.444 12.579 1.00 69.19 106 LYS A N 1
ATOM 876 C CA . LYS A 1 106 ? -22.800 1.978 13.906 1.00 69.19 106 LYS A CA 1
ATOM 877 C C . LYS A 1 106 ? -24.037 1.058 13.906 1.00 69.19 106 LYS A C 1
ATOM 879 O O . LYS A 1 106 ? -24.422 0.591 14.978 1.00 69.19 106 LYS A O 1
ATOM 884 N N . THR A 1 107 ? -24.667 0.787 12.761 1.00 58.06 107 THR A N 1
ATOM 885 C CA . THR A 1 107 ? -25.818 -0.125 12.656 1.00 58.06 107 THR A CA 1
ATOM 886 C C . THR A 1 107 ? -25.403 -1.541 12.207 1.00 58.06 107 THR A C 1
ATOM 888 O O . THR A 1 107 ? -24.680 -1.683 11.225 1.00 58.06 107 THR A O 1
ATOM 891 N N . PRO A 1 108 ? -25.817 -2.609 12.923 1.00 51.25 108 PRO A N 1
ATOM 892 C CA . PRO A 1 108 ? -25.322 -3.967 12.673 1.00 51.25 108 PRO A CA 1
ATOM 893 C C . PRO A 1 108 ? -26.085 -4.691 11.552 1.00 51.25 108 PRO A C 1
ATOM 895 O O . PRO A 1 108 ? -27.315 -4.719 11.581 1.00 51.25 108 PRO A O 1
ATOM 898 N N . TYR A 1 109 ? -25.370 -5.362 10.638 1.00 48.25 109 TYR A N 1
ATOM 899 C CA . TYR A 1 109 ? -25.897 -6.452 9.797 1.00 48.25 109 TYR A CA 1
ATOM 900 C C . TYR A 1 109 ? -24.781 -7.432 9.371 1.00 48.25 109 TYR A C 1
ATOM 902 O O . TYR A 1 109 ? -23.610 -7.122 9.544 1.00 48.25 109 TYR A O 1
ATOM 910 N N . SER A 1 110 ? -25.152 -8.640 8.913 1.00 45.78 110 SER A N 1
ATOM 911 C CA . SER A 1 110 ? -24.303 -9.852 8.904 1.00 45.78 110 SER A CA 1
ATOM 912 C C . SER A 1 110 ? -23.833 -10.352 7.518 1.00 45.78 110 SER A C 1
ATOM 914 O O . SER A 1 110 ? -24.410 -10.026 6.484 1.00 45.78 110 SER A O 1
ATOM 916 N N . LEU A 1 111 ? -22.807 -11.208 7.598 1.00 51.84 111 LEU A N 1
ATOM 917 C CA . LEU A 1 111 ? -21.758 -11.691 6.687 1.00 51.84 111 LEU A CA 1
ATOM 918 C C . LEU A 1 111 ? -22.088 -12.161 5.253 1.00 51.84 111 LEU A C 1
ATOM 920 O O . LEU A 1 111 ? -23.088 -12.826 4.982 1.00 51.84 111 LEU A O 1
ATOM 924 N N . ALA A 1 112 ? -21.083 -11.963 4.386 1.00 44.59 112 ALA A N 1
ATOM 925 C CA . ALA A 1 112 ? -20.922 -12.523 3.039 1.00 44.59 112 ALA A CA 1
ATOM 926 C C . ALA A 1 112 ? -19.782 -13.588 2.992 1.00 44.59 112 ALA A C 1
ATOM 928 O O . ALA A 1 112 ? -18.996 -13.695 3.937 1.00 44.59 112 ALA A O 1
ATOM 929 N N . PRO A 1 113 ? -19.706 -14.434 1.941 1.00 42.16 113 PRO A N 1
ATOM 930 C CA . PRO A 1 113 ? -19.010 -15.723 1.979 1.00 42.16 113 PRO A CA 1
ATOM 931 C C . PRO A 1 113 ? -17.481 -15.644 1.850 1.00 42.16 113 PRO A C 1
ATOM 933 O O . PRO A 1 113 ? -16.904 -14.683 1.350 1.00 42.16 113 PRO A O 1
ATOM 936 N N . THR A 1 114 ? -16.830 -16.726 2.281 1.00 42.34 114 THR A N 1
ATOM 937 C CA . THR A 1 114 ? -15.376 -16.923 2.274 1.00 42.34 114 THR A CA 1
ATOM 938 C C . THR A 1 114 ? -14.859 -17.281 0.875 1.00 42.34 114 THR A C 1
ATOM 940 O O . THR A 1 114 ? -15.354 -18.216 0.249 1.00 42.34 114 THR A O 1
ATOM 943 N N . LEU A 1 115 ? -13.836 -16.562 0.410 1.00 56.44 115 LEU A N 1
ATOM 944 C CA . LEU A 1 115 ? -13.041 -16.867 -0.785 1.00 56.44 115 LEU A CA 1
ATOM 945 C C . LEU A 1 115 ? -11.597 -17.210 -0.373 1.00 56.44 115 LEU A C 1
ATOM 947 O O . LEU A 1 115 ? -11.185 -16.908 0.747 1.00 56.44 115 LEU A O 1
ATOM 951 N N . GLU A 1 116 ? -10.842 -17.855 -1.266 1.00 63.12 116 GLU A N 1
ATOM 952 C CA . GLU A 1 116 ? -9.449 -18.253 -1.018 1.00 63.12 116 GLU A CA 1
ATOM 953 C C . GLU A 1 116 ? -8.497 -17.043 -0.964 1.00 63.12 116 GLU A C 1
ATOM 955 O O . GLU A 1 116 ? -8.537 -16.154 -1.816 1.00 63.12 116 GLU A O 1
ATOM 960 N N . GLU A 1 117 ? -7.629 -17.035 0.049 1.00 75.06 117 GLU A N 1
ATOM 961 C CA . GLU A 1 117 ? -6.666 -15.979 0.379 1.00 75.06 117 GLU A CA 1
ATOM 962 C C . GLU A 1 117 ? -5.227 -16.413 0.030 1.00 75.06 117 GLU A C 1
ATOM 964 O O . GLU A 1 117 ? -4.894 -17.600 0.074 1.00 75.06 117 GLU A O 1
ATOM 969 N N . THR A 1 118 ? -4.351 -15.462 -0.308 1.00 78.81 118 THR A N 1
ATOM 970 C CA . THR A 1 118 ? -2.902 -15.704 -0.403 1.00 78.81 118 THR A CA 1
ATOM 971 C C . THR A 1 118 ? -2.296 -15.838 0.996 1.00 78.81 118 THR A C 1
ATOM 973 O O . THR A 1 118 ? -2.519 -14.986 1.840 1.00 78.81 118 THR A O 1
ATOM 976 N N . VAL A 1 119 ? -1.496 -16.874 1.257 1.00 77.69 119 VAL A N 1
ATOM 977 C CA . VAL A 1 119 ? -0.809 -17.041 2.554 1.00 77.69 119 VAL A CA 1
ATOM 978 C C . VAL A 1 119 ? 0.332 -16.025 2.681 1.00 77.69 119 VAL A C 1
ATOM 980 O O . VAL A 1 119 ? 1.064 -15.813 1.716 1.00 77.69 119 VAL A O 1
ATOM 983 N N . SER A 1 120 ? 0.498 -15.409 3.856 1.00 77.38 120 SER A N 1
ATOM 984 C CA . SER A 1 120 ? 1.617 -14.494 4.113 1.00 77.38 120 SER A CA 1
ATOM 985 C C . SER A 1 120 ? 2.964 -15.219 4.066 1.00 77.38 120 SER A C 1
ATOM 987 O O . SER A 1 120 ? 3.090 -16.364 4.502 1.00 77.38 120 SER A O 1
ATOM 989 N N . ASP A 1 121 ? 3.989 -14.551 3.537 1.00 81.50 121 ASP A N 1
ATOM 990 C CA . ASP A 1 121 ? 5.335 -15.117 3.429 1.00 81.50 121 ASP A CA 1
ATOM 991 C C . ASP A 1 121 ? 5.998 -15.283 4.796 1.00 81.50 121 ASP A C 1
ATOM 993 O O . ASP A 1 121 ? 6.656 -16.287 5.075 1.00 81.50 121 ASP A O 1
ATOM 997 N N . PHE A 1 122 ? 5.884 -14.242 5.621 1.00 89.31 122 PHE A N 1
ATOM 998 C CA . PHE A 1 122 ? 6.443 -14.180 6.962 1.00 89.31 122 PHE A CA 1
ATOM 999 C C . PHE A 1 122 ? 5.727 -13.117 7.798 1.00 89.31 122 PHE A C 1
ATOM 1001 O O . PHE A 1 122 ? 4.948 -12.303 7.291 1.00 89.31 122 PHE A O 1
ATOM 1008 N N . ILE A 1 123 ? 6.012 -13.134 9.099 1.00 90.75 123 ILE A N 1
ATOM 1009 C CA . ILE A 1 123 ? 5.496 -12.171 10.069 1.00 90.75 123 ILE A CA 1
ATOM 1010 C C . ILE A 1 123 ? 6.643 -11.379 10.700 1.00 90.75 123 ILE A C 1
ATOM 1012 O O . ILE A 1 123 ? 7.709 -11.926 10.982 1.00 90.75 123 ILE A O 1
ATOM 1016 N N . ILE A 1 124 ? 6.408 -10.095 10.954 1.00 87.62 124 ILE A N 1
ATOM 1017 C CA . ILE A 1 124 ? 7.284 -9.223 11.743 1.00 87.62 124 ILE A CA 1
ATOM 1018 C C . ILE A 1 124 ? 6.529 -8.879 13.032 1.00 87.62 124 ILE A C 1
ATOM 1020 O O . ILE A 1 124 ? 5.445 -8.302 12.937 1.00 87.62 124 ILE A O 1
ATOM 1024 N N . PRO A 1 125 ? 7.039 -9.211 14.232 1.00 88.62 125 PRO A N 1
ATOM 1025 C CA . PRO A 1 125 ? 6.418 -8.772 15.481 1.00 88.62 125 PRO A CA 1
ATOM 1026 C C . PRO A 1 125 ? 6.284 -7.247 15.508 1.00 88.62 125 PRO A C 1
ATOM 1028 O O . PRO A 1 125 ? 7.235 -6.552 15.130 1.00 88.62 125 PRO A O 1
ATOM 1031 N N . LEU A 1 126 ? 5.126 -6.731 15.930 1.00 86.50 126 LEU A N 1
ATOM 1032 C CA . LEU A 1 126 ? 4.991 -5.291 16.141 1.00 86.50 126 LEU A CA 1
ATOM 1033 C C . LEU A 1 126 ? 5.906 -4.878 17.295 1.00 86.50 126 LEU A C 1
ATOM 1035 O O . LEU A 1 126 ? 5.994 -5.576 18.301 1.00 86.50 126 LEU A O 1
ATOM 1039 N N . ASP A 1 127 ? 6.635 -3.783 17.102 1.00 71.38 127 ASP A N 1
ATOM 1040 C CA . ASP A 1 127 ? 7.534 -3.256 18.124 1.00 71.38 127 ASP A CA 1
ATOM 1041 C C . ASP A 1 127 ? 6.734 -2.849 19.370 1.00 71.38 127 ASP A C 1
ATOM 1043 O O . ASP A 1 127 ? 5.691 -2.203 19.246 1.00 71.38 127 ASP A O 1
ATOM 1047 N N . GLU A 1 128 ? 7.216 -3.210 20.560 1.00 59.06 128 GLU A N 1
ATOM 1048 C CA . GLU A 1 128 ? 6.552 -2.887 21.832 1.00 59.06 128 GLU A CA 1
ATOM 1049 C C . GLU A 1 128 ? 6.401 -1.363 21.972 1.00 59.06 128 GLU A C 1
ATOM 1051 O O . GLU A 1 128 ? 5.317 -0.874 22.289 1.00 59.06 128 GLU A O 1
ATOM 1056 N N . GLY A 1 129 ? 7.414 -0.593 21.554 1.00 62.72 129 GLY A N 1
ATOM 1057 C CA . GLY A 1 129 ? 7.377 0.875 21.542 1.00 62.72 129 GLY A CA 1
ATOM 1058 C C . GLY A 1 129 ? 6.371 1.495 20.557 1.00 62.72 129 GLY A C 1
ATOM 1059 O O . GLY A 1 129 ? 6.052 2.686 20.664 1.00 62.72 129 GLY A O 1
ATOM 1060 N N . ALA A 1 130 ? 5.849 0.718 19.598 1.00 61.69 130 ALA A N 1
ATOM 1061 C CA . ALA A 1 130 ? 4.756 1.141 18.719 1.00 61.69 130 ALA A CA 1
ATOM 1062 C C . ALA A 1 130 ? 3.378 1.005 19.387 1.00 61.69 130 ALA A C 1
ATOM 1064 O O . ALA A 1 130 ? 2.422 1.599 18.896 1.00 61.69 130 ALA A O 1
ATOM 1065 N N . LEU A 1 131 ? 3.279 0.250 20.485 1.00 65.38 131 LEU A N 1
ATOM 1066 C CA . LEU A 1 131 ? 2.052 0.029 21.256 1.00 65.38 131 LEU A CA 1
ATOM 1067 C C . LEU A 1 131 ? 2.104 0.675 22.652 1.00 65.38 131 LEU A C 1
ATOM 1069 O O . LEU A 1 131 ? 1.067 0.807 23.295 1.00 65.38 131 LEU A O 1
ATOM 1073 N N . GLU A 1 132 ? 3.286 1.093 23.117 1.00 62.66 132 GLU A N 1
ATOM 1074 C CA . GLU A 1 132 ? 3.467 1.766 24.406 1.00 62.66 132 GLU A CA 1
ATOM 1075 C C . GLU A 1 132 ? 2.767 3.131 24.489 1.00 62.66 132 GLU A C 1
ATOM 1077 O O . GLU A 1 132 ? 2.710 3.906 23.530 1.00 62.66 132 GLU A O 1
ATOM 1082 N N . ASP A 1 133 ? 2.248 3.414 25.683 1.00 58.09 133 ASP A N 1
ATOM 1083 C CA . ASP A 1 133 ? 1.122 4.312 25.941 1.00 58.09 133 ASP A CA 1
ATOM 1084 C C . ASP A 1 133 ? 1.553 5.605 26.667 1.00 58.09 133 ASP A C 1
ATOM 1086 O O . ASP A 1 133 ? 1.028 5.946 27.727 1.00 58.09 133 ASP A O 1
ATOM 1090 N N . GLU A 1 134 ? 2.572 6.312 26.161 1.00 56.50 134 GLU A N 1
ATOM 1091 C CA . GLU A 1 134 ? 3.064 7.529 26.841 1.00 56.50 134 GLU A CA 1
ATOM 1092 C C . GLU A 1 134 ? 2.123 8.737 26.668 1.00 56.50 134 GLU A C 1
ATOM 1094 O O . GLU A 1 134 ? 1.991 9.552 27.578 1.00 56.50 134 GLU A O 1
ATOM 1099 N N . ASP A 1 135 ? 1.384 8.796 25.556 1.00 58.66 135 ASP A N 1
ATOM 1100 C CA . ASP A 1 135 ? 0.386 9.823 25.251 1.00 58.66 135 ASP A CA 1
ATOM 1101 C C . ASP A 1 135 ? -0.799 9.177 24.518 1.00 58.66 135 ASP A C 1
ATOM 1103 O O . ASP A 1 135 ? -0.823 9.155 23.290 1.00 58.66 135 ASP A O 1
ATOM 1107 N N . MET A 1 136 ? -1.790 8.629 25.240 1.00 62.28 136 MET A N 1
ATOM 1108 C CA . MET A 1 136 ? -2.978 8.043 24.595 1.00 62.28 136 MET A CA 1
ATOM 1109 C C . MET A 1 136 ? -3.638 9.065 23.661 1.00 62.28 136 MET A C 1
ATOM 1111 O O . MET A 1 136 ? -4.222 10.066 24.106 1.00 62.28 136 MET A O 1
ATOM 1115 N N . VAL A 1 137 ? -3.557 8.789 22.362 1.00 68.81 137 VAL A N 1
ATOM 1116 C CA . VAL A 1 137 ? -4.239 9.543 21.317 1.00 68.81 137 VAL A CA 1
ATOM 1117 C C . VAL A 1 137 ? -5.476 8.773 20.907 1.00 68.81 137 VAL A C 1
ATOM 1119 O O . VAL A 1 137 ? -5.393 7.565 20.735 1.00 68.81 137 VAL A O 1
ATOM 1122 N N . VAL A 1 138 ? -6.596 9.468 20.728 1.00 70.56 138 VAL A N 1
ATOM 1123 C CA . VAL A 1 138 ? -7.824 8.918 20.151 1.00 70.56 138 VAL A CA 1
ATOM 1124 C C . VAL A 1 138 ? -8.010 9.500 18.754 1.00 70.56 138 VAL A C 1
ATOM 1126 O O . VAL A 1 138 ? -8.132 10.716 18.595 1.00 70.56 138 VAL A O 1
ATOM 1129 N N . LEU A 1 139 ? -8.033 8.640 17.743 1.00 75.38 139 LEU A N 1
ATOM 1130 C CA . LEU A 1 139 ? -8.339 8.989 16.362 1.00 75.38 139 LEU A CA 1
ATOM 1131 C C . LEU A 1 139 ? -9.845 8.903 16.120 1.00 75.38 139 LEU A C 1
ATOM 1133 O O . LEU A 1 139 ? -10.463 7.862 16.328 1.00 75.38 139 LEU A O 1
ATOM 1137 N N . ILE A 1 140 ? -10.428 9.997 15.637 1.00 72.00 140 ILE A N 1
ATOM 1138 C CA . ILE A 1 140 ? -11.841 10.066 15.244 1.00 72.00 140 ILE A CA 1
ATOM 1139 C C . ILE A 1 140 ? -11.916 10.503 13.782 1.00 72.00 140 ILE A C 1
ATOM 1141 O O . ILE A 1 140 ? -11.198 11.422 13.378 1.00 72.00 140 ILE A O 1
ATOM 1145 N N . SER A 1 141 ? -12.771 9.865 12.979 1.00 70.62 141 SER A N 1
ATOM 1146 C CA . SER A 1 141 ? -13.006 10.302 11.598 1.00 70.62 141 SER A CA 1
ATOM 1147 C C . SER A 1 141 ? -13.739 11.644 11.597 1.00 70.62 141 SER A C 1
ATOM 1149 O O . SER A 1 141 ? -14.774 11.790 12.240 1.00 70.62 141 SER A O 1
ATOM 1151 N N . GLN A 1 142 ? -13.192 12.654 10.910 1.00 62.66 142 GLN A N 1
ATOM 1152 C CA . GLN A 1 142 ? -13.789 13.995 10.872 1.00 62.66 142 GLN A CA 1
ATOM 1153 C C . GLN A 1 142 ? -15.092 14.030 10.051 1.00 62.66 142 GLN A C 1
ATOM 1155 O O . GLN A 1 142 ? -15.861 14.983 10.167 1.00 62.66 142 GLN A O 1
ATOM 1160 N N . VAL A 1 143 ? -15.312 13.038 9.185 1.00 55.47 143 VAL A N 1
ATOM 1161 C CA . VAL A 1 143 ? -16.356 13.096 8.156 1.00 55.47 143 VAL A CA 1
ATOM 1162 C C . VAL A 1 143 ? -17.739 12.784 8.729 1.00 55.47 143 VAL A C 1
ATOM 1164 O O . VAL A 1 143 ? -18.706 13.401 8.287 1.00 55.47 143 VAL A O 1
ATOM 1167 N N . ASP A 1 144 ? -17.846 11.907 9.732 1.00 58.31 144 ASP A N 1
ATOM 1168 C CA . ASP A 1 144 ? -19.135 11.540 10.320 1.00 58.31 144 ASP A CA 1
ATOM 1169 C C . ASP A 1 144 ? -18.965 10.787 11.656 1.00 58.31 144 ASP A C 1
ATOM 1171 O O . ASP A 1 144 ? -18.365 9.713 11.705 1.00 58.31 144 ASP A O 1
ATOM 1175 N N . ASP A 1 145 ? -19.552 11.305 12.743 1.00 65.75 145 ASP A N 1
ATOM 1176 C CA . ASP A 1 145 ? -19.573 10.635 14.055 1.00 65.75 145 ASP A CA 1
ATOM 1177 C C . ASP A 1 145 ? -20.318 9.285 14.018 1.00 65.75 145 ASP A C 1
ATOM 1179 O O . ASP A 1 145 ? -20.274 8.525 14.991 1.00 65.75 145 ASP A O 1
ATOM 1183 N N . GLN A 1 146 ? -21.040 8.961 12.942 1.00 70.38 146 GLN A N 1
ATOM 1184 C CA . GLN A 1 146 ? -21.712 7.672 12.756 1.00 70.38 146 GLN A CA 1
ATOM 1185 C C . GLN A 1 146 ? -20.772 6.547 12.319 1.00 70.38 146 GLN A C 1
ATOM 1187 O O . GLN A 1 146 ? -21.142 5.376 12.454 1.00 70.38 146 GLN A O 1
ATOM 1192 N N . PHE A 1 147 ? -19.571 6.881 11.847 1.00 78.25 147 PHE A N 1
ATOM 1193 C CA . PHE A 1 147 ? -18.616 5.920 11.318 1.00 78.25 147 PHE A CA 1
ATOM 1194 C C . PHE A 1 147 ? -17.411 5.771 12.243 1.00 78.25 147 PHE A C 1
ATOM 1196 O O . PHE A 1 147 ? -16.879 6.735 12.793 1.00 78.25 147 PHE A O 1
ATOM 1203 N N . VAL A 1 148 ? -16.990 4.526 12.444 1.00 86.75 148 VAL A N 1
ATOM 1204 C CA . VAL A 1 148 ? -15.814 4.190 13.252 1.00 86.75 148 VAL A CA 1
ATOM 1205 C C . VAL A 1 148 ? -14.724 3.674 12.315 1.00 86.75 148 VAL A C 1
ATOM 1207 O O . VAL A 1 148 ? -14.964 2.662 11.651 1.00 86.75 148 VAL A O 1
ATOM 1210 N N . PRO A 1 149 ? -13.549 4.328 12.233 1.00 90.50 149 PRO A N 1
ATOM 1211 C CA . PRO A 1 149 ? -12.443 3.823 11.429 1.00 90.50 149 PRO A CA 1
ATOM 1212 C C . PRO A 1 149 ? -11.923 2.507 12.012 1.00 90.50 149 PRO A C 1
ATOM 1214 O O . PRO A 1 149 ? -11.777 2.376 13.226 1.00 90.50 149 PRO A O 1
ATOM 1217 N N . LEU A 1 150 ? -11.661 1.533 11.140 1.00 92.94 150 LEU A N 1
ATOM 1218 C CA . LEU A 1 150 ? -11.150 0.210 11.519 1.00 92.94 150 LEU A CA 1
ATOM 1219 C C . LEU A 1 150 ? -9.828 -0.110 10.828 1.00 92.94 150 LEU A C 1
ATOM 1221 O O . LEU A 1 150 ? -8.910 -0.636 11.453 1.00 92.94 150 LEU A O 1
ATOM 1225 N N . VAL A 1 151 ? -9.740 0.215 9.538 1.00 96.06 151 VAL A N 1
ATOM 1226 C CA . VAL A 1 151 ? -8.568 -0.062 8.707 1.00 96.06 151 VAL A CA 1
ATOM 1227 C C . VAL A 1 151 ? -8.112 1.232 8.056 1.00 96.06 151 VAL A C 1
ATOM 1229 O O . VAL A 1 151 ? -8.929 2.000 7.547 1.00 96.06 151 VAL A O 1
ATOM 1232 N N . VAL A 1 152 ? -6.807 1.451 8.037 1.00 96.62 152 VAL A N 1
ATOM 1233 C CA . VAL A 1 152 ? -6.149 2.458 7.209 1.00 96.62 152 VAL A CA 1
ATOM 1234 C C . VAL A 1 152 ? -5.313 1.737 6.162 1.00 96.62 152 VAL A C 1
ATOM 1236 O O . VAL A 1 152 ? -4.598 0.783 6.469 1.00 96.62 152 VAL A O 1
ATOM 1239 N N . ILE A 1 153 ? -5.425 2.176 4.918 1.00 97.94 153 ILE A N 1
ATOM 1240 C CA . ILE A 1 153 ? -4.606 1.697 3.813 1.00 97.94 153 ILE A CA 1
ATOM 1241 C C . ILE A 1 153 ? -3.701 2.848 3.386 1.00 97.94 153 ILE A C 1
ATOM 1243 O O . ILE A 1 153 ? -4.173 3.970 3.211 1.00 97.94 153 ILE A O 1
ATOM 1247 N N . GLU A 1 154 ? -2.415 2.562 3.231 1.00 97.50 154 GLU A N 1
ATOM 1248 C CA . GLU A 1 154 ? -1.359 3.507 2.873 1.00 97.50 154 GLU A CA 1
ATOM 1249 C C . GLU A 1 154 ? -0.600 2.967 1.661 1.00 97.50 154 GLU A C 1
ATOM 1251 O O . GLU A 1 154 ? -0.047 1.865 1.711 1.00 97.50 154 GLU A O 1
ATOM 1256 N N . MET A 1 155 ? -0.544 3.725 0.567 1.00 97.00 155 MET A N 1
ATOM 1257 C CA . MET A 1 155 ? 0.370 3.433 -0.533 1.00 97.00 155 MET A CA 1
ATOM 1258 C C . MET A 1 155 ? 1.636 4.259 -0.343 1.00 97.00 155 MET A C 1
ATOM 1260 O O . MET A 1 155 ? 1.621 5.485 -0.455 1.00 97.00 155 MET A O 1
ATOM 1264 N N . LEU A 1 156 ? 2.758 3.582 -0.104 1.00 96.31 156 LEU A N 1
ATOM 1265 C CA . LEU A 1 156 ? 4.026 4.262 0.109 1.00 96.31 156 LEU A CA 1
ATOM 1266 C C . LEU A 1 156 ? 4.449 5.023 -1.147 1.00 96.31 156 LEU A C 1
ATOM 1268 O O . LEU A 1 156 ? 4.529 4.472 -2.246 1.00 96.31 156 LEU A O 1
ATOM 1272 N N . SER A 1 157 ? 4.766 6.298 -0.956 1.00 94.06 157 SER A N 1
ATOM 1273 C CA . SER A 1 157 ? 5.355 7.162 -1.974 1.00 94.06 157 SER A CA 1
ATOM 1274 C C . SER A 1 157 ? 6.861 7.340 -1.733 1.00 94.06 157 SER A C 1
ATOM 1276 O O . SER A 1 157 ? 7.343 7.082 -0.623 1.00 94.06 157 SER A O 1
ATOM 1278 N N . PRO A 1 158 ? 7.636 7.833 -2.722 1.00 93.19 158 PRO A N 1
ATOM 1279 C CA . PRO A 1 158 ? 9.077 8.025 -2.549 1.00 93.19 158 PRO A CA 1
ATOM 1280 C C . PRO A 1 158 ? 9.434 8.910 -1.342 1.00 93.19 158 PRO A C 1
ATOM 1282 O O . PRO A 1 158 ? 10.426 8.662 -0.656 1.00 93.19 158 PRO A O 1
ATOM 1285 N N . SER A 1 159 ? 8.606 9.916 -1.034 1.00 91.44 159 SER A N 1
ATOM 1286 C CA . SER A 1 159 ? 8.840 10.822 0.096 1.00 91.44 159 SER A CA 1
ATOM 1287 C C . SER A 1 159 ? 8.672 10.132 1.454 1.00 91.44 159 SER A C 1
ATOM 1289 O O . SER A 1 159 ? 9.370 10.495 2.398 1.00 91.44 159 SER A O 1
ATOM 1291 N N . ASN A 1 160 ? 7.836 9.091 1.562 1.00 92.31 160 ASN A N 1
ATOM 1292 C CA . ASN A 1 160 ? 7.649 8.334 2.808 1.00 92.31 160 ASN A CA 1
ATOM 1293 C C . ASN A 1 160 ? 8.860 7.468 3.181 1.00 92.31 160 ASN A C 1
ATOM 1295 O O . ASN A 1 160 ? 8.929 6.951 4.293 1.00 92.31 160 ASN A O 1
ATOM 1299 N N . LYS A 1 161 ? 9.813 7.284 2.263 1.00 91.75 161 LYS A N 1
ATOM 1300 C CA . LYS A 1 161 ? 10.932 6.343 2.424 1.00 91.75 161 LYS A CA 1
ATOM 1301 C C . LYS A 1 161 ? 12.264 7.041 2.709 1.00 91.75 161 LYS A C 1
ATOM 1303 O O . LYS A 1 161 ? 13.273 6.373 2.929 1.00 91.75 161 LYS A O 1
ATOM 1308 N N . MET A 1 162 ? 12.288 8.377 2.740 1.00 88.06 162 MET A N 1
ATOM 1309 C CA . MET A 1 162 ? 13.521 9.163 2.850 1.00 88.06 162 MET A CA 1
ATOM 1310 C C . MET A 1 162 ? 13.406 10.330 3.840 1.00 88.06 162 MET A C 1
ATOM 1312 O O . MET A 1 162 ? 12.352 10.945 3.985 1.00 88.06 162 MET A O 1
ATOM 1316 N N . ALA A 1 163 ? 14.534 10.668 4.477 1.00 88.62 163 ALA A N 1
ATOM 1317 C CA . ALA A 1 163 ? 14.722 11.861 5.310 1.00 88.62 163 ALA A CA 1
ATOM 1318 C C . ALA A 1 163 ? 13.562 12.116 6.302 1.00 88.62 163 ALA A C 1
ATOM 1320 O O . ALA A 1 163 ? 13.128 11.202 7.001 1.00 88.62 163 ALA A O 1
ATOM 1321 N N . HIS A 1 164 ? 13.074 13.359 6.370 1.00 87.62 164 HIS A N 1
ATOM 1322 C CA . HIS A 1 164 ? 11.976 13.761 7.251 1.00 87.62 164 HIS A CA 1
ATOM 1323 C C . HIS A 1 164 ? 10.668 13.018 6.949 1.00 87.62 164 HIS A C 1
ATOM 1325 O O . HIS A 1 164 ? 9.967 12.641 7.880 1.00 87.62 164 HIS A O 1
ATOM 1331 N N . GLY A 1 165 ? 10.384 12.704 5.680 1.00 90.00 165 GLY A N 1
ATOM 1332 C CA . GLY A 1 165 ? 9.151 12.008 5.310 1.00 90.00 165 GLY A CA 1
ATOM 1333 C C . GLY A 1 165 ? 9.073 10.572 5.839 1.00 90.00 165 GLY A C 1
ATOM 1334 O O . GLY A 1 165 ? 7.980 10.107 6.159 1.00 90.00 165 GLY A O 1
ATOM 1335 N N . LYS A 1 166 ? 10.216 9.894 6.031 1.00 92.25 166 LYS A N 1
ATOM 1336 C CA . LYS A 1 166 ? 10.266 8.607 6.750 1.00 92.25 166 LYS A CA 1
ATOM 1337 C C . LYS A 1 166 ? 9.894 8.760 8.223 1.00 92.25 166 LYS A C 1
ATOM 1339 O O . LYS A 1 166 ? 9.146 7.938 8.745 1.00 92.25 166 LYS A O 1
ATOM 1344 N N . VAL A 1 167 ? 10.415 9.790 8.890 1.00 91.69 167 VAL A N 1
ATOM 1345 C CA . VAL A 1 167 ? 10.119 10.057 10.308 1.00 91.69 167 VAL A CA 1
ATOM 1346 C C . VAL A 1 167 ? 8.634 10.369 10.484 1.00 91.69 167 VAL A C 1
ATOM 1348 O O . VAL A 1 167 ? 7.978 9.757 11.324 1.00 91.69 167 VAL A O 1
ATOM 1351 N N . ASP A 1 168 ? 8.088 11.237 9.634 1.00 91.25 168 ASP A N 1
ATOM 1352 C CA . ASP A 1 168 ? 6.672 11.608 9.657 1.00 91.25 168 ASP A CA 1
ATOM 1353 C C . ASP A 1 168 ? 5.764 10.402 9.380 1.00 91.25 168 ASP A C 1
ATOM 1355 O O . ASP A 1 168 ? 4.748 10.213 10.053 1.00 91.25 168 ASP A O 1
ATOM 1359 N N . TYR A 1 169 ? 6.140 9.550 8.417 1.00 93.69 169 TYR A N 1
ATOM 1360 C CA . TYR A 1 169 ? 5.399 8.325 8.123 1.00 93.69 169 TYR A CA 1
ATOM 1361 C C . TYR A 1 169 ? 5.409 7.353 9.307 1.00 93.69 169 TYR A C 1
ATOM 1363 O O . TYR A 1 169 ? 4.353 6.851 9.685 1.00 93.69 169 TYR A O 1
ATOM 1371 N N . LEU A 1 170 ? 6.569 7.104 9.920 1.00 92.94 170 LEU A N 1
ATOM 1372 C CA . LEU A 1 170 ? 6.675 6.197 11.066 1.00 92.94 170 LEU A CA 1
ATOM 1373 C C . LEU A 1 170 ? 5.901 6.706 12.285 1.00 92.94 170 LEU A C 1
ATOM 1375 O O . LEU A 1 170 ? 5.247 5.911 12.959 1.00 92.94 170 LEU A O 1
ATOM 1379 N N . GLN A 1 171 ? 5.903 8.019 12.525 1.00 89.56 171 GLN A N 1
ATOM 1380 C CA . GLN A 1 171 ? 5.079 8.631 13.566 1.00 89.56 171 GLN A CA 1
ATOM 1381 C C . GLN A 1 171 ? 3.582 8.446 13.275 1.00 89.56 171 GLN A C 1
ATOM 1383 O O . GLN A 1 171 ? 2.834 8.006 14.147 1.00 89.56 171 GLN A O 1
ATOM 1388 N N . LYS A 1 172 ? 3.146 8.703 12.034 1.00 90.94 172 LYS A N 1
ATOM 1389 C CA . LYS A 1 172 ? 1.763 8.459 11.593 1.00 90.94 172 LYS A CA 1
ATOM 1390 C C . LYS A 1 172 ? 1.367 6.986 11.765 1.00 90.94 172 LYS A C 1
ATOM 1392 O O . LYS A 1 172 ? 0.302 6.692 12.302 1.00 90.94 172 LYS A O 1
ATOM 1397 N N . ARG A 1 173 ? 2.237 6.062 11.352 1.00 93.38 173 ARG A N 1
ATOM 1398 C CA . ARG A 1 173 ? 2.049 4.611 11.488 1.00 93.38 173 ARG A CA 1
ATOM 1399 C C . ARG A 1 173 ? 1.894 4.197 12.951 1.00 93.38 173 ARG A C 1
ATOM 1401 O O . ARG A 1 173 ? 0.987 3.431 13.263 1.00 93.38 173 ARG A O 1
ATOM 1408 N N . LYS A 1 174 ? 2.746 4.714 13.843 1.00 90.50 174 LYS A N 1
ATOM 1409 C CA . LYS A 1 174 ? 2.660 4.471 15.291 1.00 90.50 174 LYS A CA 1
ATOM 1410 C C . LYS A 1 174 ? 1.303 4.908 15.844 1.00 90.50 174 LYS A C 1
ATOM 1412 O O . LYS A 1 174 ? 0.639 4.118 16.502 1.00 90.50 174 LYS A O 1
ATOM 1417 N N . GLU A 1 175 ? 0.854 6.116 15.515 1.00 89.50 175 GLU A N 1
ATOM 1418 C CA . GLU A 1 175 ? -0.431 6.640 15.995 1.00 89.50 175 GLU A CA 1
ATOM 1419 C C . GLU A 1 175 ? -1.626 5.796 15.536 1.00 89.50 175 GLU A C 1
ATOM 1421 O O . GLU A 1 175 ? -2.555 5.587 16.317 1.00 89.50 175 GLU A O 1
ATOM 1426 N N . PHE A 1 176 ? -1.606 5.274 14.304 1.00 92.19 176 PHE A N 1
ATOM 1427 C CA . PHE A 1 176 ? -2.636 4.344 13.830 1.00 92.19 176 PHE A CA 1
ATOM 1428 C C . PHE A 1 176 ? -2.662 3.049 14.648 1.00 92.19 176 PHE A C 1
ATOM 1430 O O . PHE A 1 176 ? -3.730 2.633 15.098 1.00 92.19 176 PHE A O 1
ATOM 1437 N N . LEU A 1 177 ? -1.496 2.446 14.892 1.00 92.12 177 LEU A N 1
ATOM 1438 C CA . LEU A 1 177 ? -1.385 1.198 15.651 1.00 92.12 177 LEU A CA 1
ATOM 1439 C C . LEU A 1 177 ? -1.786 1.368 17.123 1.00 92.12 177 LEU A C 1
ATOM 1441 O O . LEU A 1 177 ? -2.544 0.547 17.634 1.00 92.12 177 LEU A O 1
ATOM 1445 N N . GLN A 1 178 ? -1.363 2.455 17.779 1.00 88.25 178 GLN A N 1
ATOM 1446 C CA . GLN A 1 178 ? -1.768 2.791 19.156 1.00 88.25 178 GLN A CA 1
ATOM 1447 C C . GLN A 1 178 ? -3.284 2.995 19.289 1.00 88.25 178 GLN A C 1
ATOM 1449 O O . GLN A 1 178 ? -3.865 2.745 20.340 1.00 88.25 178 GLN A O 1
ATOM 1454 N N . ASN A 1 179 ? -3.939 3.419 18.206 1.00 87.38 179 ASN A N 1
ATOM 1455 C CA . ASN A 1 179 ? -5.391 3.571 18.123 1.00 87.38 179 ASN A CA 1
ATOM 1456 C C . ASN A 1 179 ? -6.122 2.291 17.716 1.00 87.38 179 ASN A C 1
ATOM 1458 O O . ASN A 1 179 ? -7.311 2.332 17.397 1.00 87.38 179 ASN A O 1
ATOM 1462 N N . ASN A 1 180 ? -5.420 1.158 17.727 1.00 90.38 180 ASN A N 1
ATOM 1463 C CA . ASN A 1 180 ? -5.958 -0.144 17.378 1.00 90.38 180 ASN A CA 1
ATOM 1464 C C . ASN A 1 180 ? -6.559 -0.194 15.956 1.00 90.38 180 ASN A C 1
ATOM 1466 O O . ASN A 1 180 ? -7.490 -0.956 15.695 1.00 90.38 180 ASN A O 1
ATOM 1470 N N . LEU A 1 181 ? -6.031 0.622 15.034 1.00 93.38 181 LEU A N 1
ATOM 1471 C CA . LEU A 1 181 ? -6.373 0.555 13.616 1.00 93.38 181 LEU A CA 1
ATOM 1472 C C . LEU A 1 181 ? -5.509 -0.504 12.934 1.00 93.38 181 LEU A C 1
ATOM 1474 O O . LEU A 1 181 ? -4.295 -0.572 13.140 1.00 93.38 181 LEU A O 1
ATOM 1478 N N . VAL A 1 182 ? -6.129 -1.301 12.071 1.00 96.19 182 VAL A N 1
ATOM 1479 C CA . VAL A 1 182 ? -5.404 -2.197 11.169 1.00 96.19 182 VAL A CA 1
ATOM 1480 C C . VAL A 1 182 ? -4.716 -1.342 10.109 1.00 96.19 182 VAL A C 1
ATOM 1482 O O . VAL A 1 182 ? -5.365 -0.513 9.475 1.00 96.19 182 VAL A O 1
ATOM 1485 N N . VAL A 1 183 ? -3.416 -1.539 9.896 1.00 97.56 183 VAL A N 1
ATOM 1486 C CA . VAL A 1 183 ? -2.639 -0.775 8.907 1.00 97.56 183 VAL A CA 1
ATOM 1487 C C . VAL A 1 183 ? -2.255 -1.699 7.757 1.00 97.56 183 VAL A C 1
ATOM 1489 O O . VAL A 1 183 ? -1.534 -2.673 7.971 1.00 97.56 183 VAL A O 1
ATOM 1492 N N . LEU A 1 184 ? -2.732 -1.404 6.548 1.00 98.31 184 LEU A N 1
ATOM 1493 C CA . LEU A 1 184 ? -2.349 -2.098 5.318 1.00 98.31 184 LEU A CA 1
ATOM 1494 C C . LEU A 1 184 ? -1.469 -1.180 4.466 1.00 98.31 184 LEU A C 1
ATOM 1496 O O . LEU A 1 184 ? -1.891 -0.108 4.049 1.00 98.31 184 LEU A O 1
ATOM 1500 N N . GLU A 1 185 ? -0.244 -1.603 4.194 1.00 98.12 185 GLU A N 1
ATOM 1501 C CA . GLU A 1 185 ? 0.806 -0.782 3.589 1.00 98.12 185 GLU A CA 1
ATOM 1502 C C . GLU A 1 185 ? 1.184 -1.402 2.238 1.00 98.12 185 GLU A C 1
ATOM 1504 O O . GLU A 1 185 ? 1.574 -2.568 2.187 1.00 98.12 185 GLU A O 1
ATOM 1509 N N . ILE A 1 186 ? 1.054 -0.656 1.140 1.00 98.31 186 ILE A N 1
ATOM 1510 C CA . ILE A 1 186 ? 1.360 -1.102 -0.229 1.00 98.31 186 ILE A CA 1
ATOM 1511 C C . ILE A 1 186 ? 2.660 -0.433 -0.679 1.00 98.31 186 ILE A C 1
ATOM 1513 O O . ILE A 1 186 ? 2.705 0.790 -0.814 1.00 98.31 186 ILE A O 1
ATOM 1517 N N . ASP A 1 187 ? 3.701 -1.217 -0.959 1.00 97.62 187 ASP A N 1
ATOM 1518 C CA . ASP A 1 187 ? 4.987 -0.708 -1.443 1.00 97.62 187 ASP A CA 1
ATOM 1519 C C . ASP A 1 187 ? 5.315 -1.292 -2.818 1.00 97.62 187 ASP A C 1
ATOM 1521 O O . ASP A 1 187 ? 5.628 -2.476 -2.970 1.00 97.62 187 ASP A O 1
ATOM 1525 N N . LEU A 1 188 ? 5.223 -0.430 -3.832 1.00 97.06 188 LEU A N 1
ATOM 1526 C CA . LEU A 1 188 ? 5.536 -0.754 -5.226 1.00 97.06 188 LEU A CA 1
ATOM 1527 C C . LEU A 1 188 ? 6.870 -0.125 -5.677 1.00 97.06 188 LEU A C 1
ATOM 1529 O O . LEU A 1 188 ? 7.149 -0.0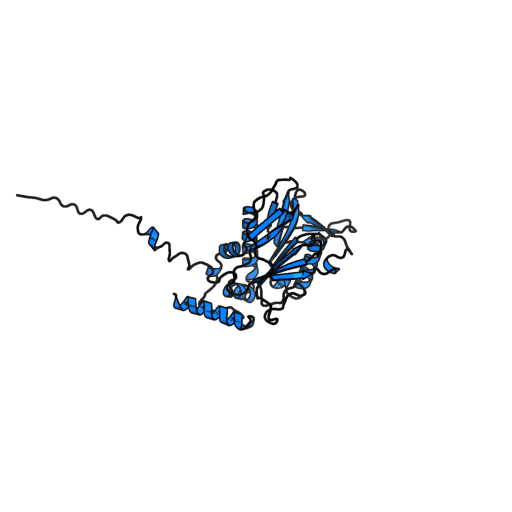74 -6.877 1.00 97.06 188 LEU A O 1
ATOM 1533 N N . LEU A 1 189 ? 7.675 0.385 -4.735 1.00 94.94 189 LEU A N 1
ATOM 1534 C CA . LEU A 1 189 ? 8.888 1.162 -4.994 1.00 94.94 189 LEU A CA 1
ATOM 1535 C C . LEU A 1 189 ? 10.116 0.445 -4.432 1.00 94.94 189 LEU A C 1
ATOM 1537 O O . LEU A 1 189 ? 10.324 0.401 -3.222 1.00 94.94 189 LEU A O 1
ATOM 1541 N N . HIS A 1 190 ? 10.987 -0.070 -5.294 1.00 93.81 190 HIS A N 1
ATOM 1542 C CA . HIS A 1 190 ? 12.112 -0.902 -4.852 1.00 93.81 190 HIS A CA 1
ATOM 1543 C C . HIS A 1 190 ? 13.430 -0.138 -4.671 1.00 93.81 190 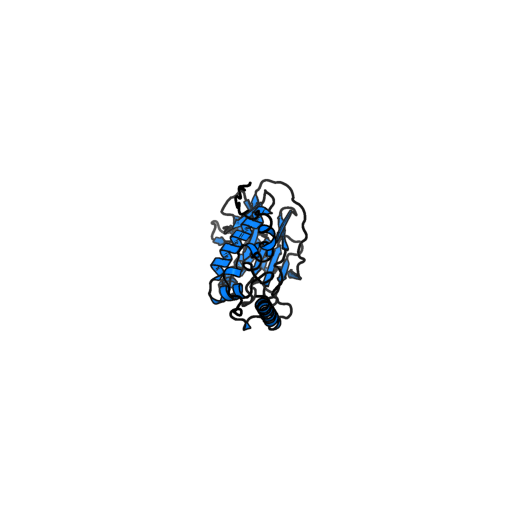HIS A C 1
ATOM 1545 O O . HIS A 1 190 ? 14.358 -0.671 -4.068 1.00 93.81 190 HIS A O 1
ATOM 1551 N N . ALA A 1 191 ? 13.552 1.087 -5.195 1.00 91.44 191 ALA A N 1
ATOM 1552 C CA . ALA A 1 191 ? 14.831 1.806 -5.218 1.00 91.44 191 ALA A CA 1
ATOM 1553 C C . ALA A 1 191 ? 15.235 2.411 -3.863 1.00 91.44 191 ALA A C 1
ATOM 1555 O O . ALA A 1 191 ? 16.353 2.900 -3.700 1.00 91.44 191 ALA A O 1
ATOM 1556 N N . SER A 1 192 ? 14.330 2.391 -2.884 1.00 91.56 192 SER A N 1
ATOM 1557 C CA . SER A 1 192 ? 14.600 2.817 -1.513 1.00 91.56 192 SER A CA 1
ATOM 1558 C C . SER A 1 192 ? 14.150 1.750 -0.512 1.00 91.56 192 SER A C 1
ATOM 1560 O O . SER A 1 192 ? 13.156 1.060 -0.759 1.00 91.56 192 SER A O 1
ATOM 1562 N N . PRO A 1 193 ? 14.851 1.597 0.628 1.00 92.50 193 PRO A N 1
ATOM 1563 C CA . PRO A 1 193 ? 14.458 0.640 1.656 1.00 92.50 193 PRO A CA 1
ATOM 1564 C C . PRO A 1 193 ? 13.056 0.918 2.204 1.00 92.50 193 PRO A C 1
ATOM 1566 O O . PRO A 1 193 ? 12.627 2.071 2.280 1.00 92.50 193 PRO A O 1
ATOM 1569 N N . SER A 1 194 ? 12.363 -0.137 2.634 1.00 93.69 194 SER A N 1
ATOM 1570 C CA . SER A 1 194 ? 11.097 -0.008 3.362 1.00 93.69 194 SER A CA 1
ATOM 1571 C C . SER A 1 194 ? 11.272 0.863 4.620 1.00 93.69 194 SER A C 1
ATOM 1573 O O . SER A 1 194 ? 12.322 0.806 5.275 1.00 93.69 194 SER A O 1
ATOM 1575 N N . PRO A 1 195 ? 10.263 1.674 4.989 1.00 92.81 195 PRO A N 1
ATOM 1576 C CA . PRO A 1 195 ? 10.256 2.341 6.281 1.00 92.81 195 PRO A CA 1
ATOM 1577 C C . PRO A 1 195 ? 10.023 1.350 7.432 1.00 92.81 195 PRO A C 1
ATOM 1579 O O . PRO A 1 195 ? 10.480 1.635 8.536 1.00 92.81 195 PRO A O 1
ATOM 1582 N N . ILE A 1 196 ? 9.368 0.206 7.183 1.00 91.50 196 ILE A N 1
ATOM 1583 C CA . ILE A 1 196 ? 9.088 -0.828 8.188 1.00 91.50 196 ILE A CA 1
ATOM 1584 C C . ILE A 1 196 ? 10.403 -1.487 8.608 1.00 91.50 196 ILE A C 1
ATOM 1586 O O . ILE A 1 196 ? 11.146 -2.031 7.787 1.00 91.50 196 ILE A O 1
ATOM 1590 N N . GLU A 1 197 ? 10.695 -1.444 9.905 1.00 87.56 197 GLU A N 1
ATOM 1591 C CA . GLU A 1 197 ? 11.892 -2.070 10.453 1.00 87.56 197 GLU A CA 1
ATOM 1592 C C . GLU A 1 197 ? 11.875 -3.592 10.267 1.00 87.56 197 GLU A C 1
ATOM 1594 O O . GLU A 1 197 ? 10.820 -4.220 10.228 1.00 87.56 197 GLU A O 1
ATOM 1599 N N . LYS A 1 198 ? 13.065 -4.198 10.170 1.00 90.56 198 LYS A N 1
ATOM 1600 C CA . LYS A 1 198 ? 13.269 -5.647 9.961 1.00 90.56 198 LYS A CA 1
ATOM 1601 C C . LYS A 1 198 ? 12.771 -6.186 8.610 1.00 90.56 198 LYS A C 1
ATOM 1603 O O . LYS A 1 198 ? 12.927 -7.379 8.357 1.00 90.56 198 LYS A O 1
ATOM 1608 N N . MET A 1 199 ? 12.247 -5.340 7.720 1.00 93.00 199 MET A N 1
ATOM 1609 C CA . MET A 1 199 ? 11.997 -5.723 6.332 1.00 93.00 199 MET A CA 1
ATOM 1610 C C . MET A 1 199 ? 13.333 -6.011 5.614 1.00 93.00 199 MET A C 1
ATOM 1612 O O . MET A 1 199 ? 14.258 -5.195 5.708 1.00 93.00 199 MET A O 1
ATOM 1616 N N . PRO A 1 200 ? 13.461 -7.130 4.876 1.00 93.75 200 PRO A N 1
ATOM 1617 C CA . PRO A 1 200 ? 14.621 -7.391 4.029 1.00 93.75 200 PRO A CA 1
ATOM 1618 C C . PRO A 1 200 ? 14.888 -6.251 3.037 1.00 93.75 200 PRO A C 1
ATOM 1620 O O . PRO A 1 200 ? 13.968 -5.744 2.395 1.00 93.75 200 PRO A O 1
ATOM 1623 N N . ILE A 1 201 ? 16.152 -5.847 2.886 1.00 94.94 201 ILE A N 1
ATOM 1624 C CA . ILE A 1 201 ? 16.515 -4.707 2.038 1.00 94.94 201 ILE A CA 1
ATOM 1625 C C . ILE A 1 201 ? 16.779 -5.196 0.614 1.00 94.94 201 ILE A C 1
ATOM 1627 O O . ILE A 1 201 ? 17.789 -5.845 0.343 1.00 94.94 201 ILE A O 1
ATOM 1631 N N . TYR A 1 202 ? 15.897 -4.849 -0.318 1.00 96.25 202 TYR A N 1
ATOM 1632 C CA . TYR A 1 202 ? 16.113 -5.085 -1.744 1.00 96.25 202 TYR A CA 1
ATOM 1633 C C . TYR A 1 202 ? 17.117 -4.065 -2.332 1.00 96.25 202 TYR A C 1
ATOM 1635 O O . TYR A 1 202 ? 17.103 -2.907 -1.915 1.00 96.25 202 TYR A O 1
ATOM 1643 N N . PRO A 1 203 ? 17.993 -4.444 -3.287 1.00 95.69 203 PRO A N 1
ATOM 1644 C CA . PRO A 1 203 ? 18.229 -5.792 -3.819 1.00 95.69 203 PRO A CA 1
ATOM 1645 C C . PRO A 1 203 ? 19.245 -6.624 -3.013 1.00 95.69 203 PRO A C 1
ATOM 1647 O O . PRO A 1 203 ? 19.644 -7.694 -3.477 1.00 95.69 203 PRO A O 1
ATOM 1650 N N . TYR A 1 204 ? 19.672 -6.157 -1.837 1.00 95.12 204 TYR A N 1
ATOM 1651 C CA . TYR A 1 204 ? 20.856 -6.644 -1.120 1.00 95.12 204 TYR A CA 1
ATOM 1652 C C . TYR A 1 204 ? 20.668 -7.934 -0.305 1.00 95.12 204 TYR A C 1
ATOM 1654 O O . TYR A 1 204 ? 21.617 -8.703 -0.204 1.00 95.12 204 TYR A O 1
ATOM 1662 N N . HIS A 1 205 ? 19.493 -8.183 0.281 1.00 95.31 205 HIS A N 1
ATOM 1663 C CA . HIS A 1 205 ? 19.213 -9.409 1.047 1.00 95.31 205 HIS A CA 1
ATOM 1664 C C . HIS A 1 205 ? 18.540 -10.462 0.172 1.00 95.31 205 HIS A C 1
ATOM 1666 O O . HIS A 1 205 ? 17.547 -10.140 -0.473 1.00 95.31 205 HIS A O 1
ATOM 1672 N N . ASP A 1 206 ? 19.019 -11.705 0.160 1.00 90.56 206 ASP A N 1
ATOM 1673 C CA . ASP A 1 206 ? 18.571 -12.753 -0.772 1.00 90.56 206 ASP A CA 1
ATOM 1674 C C . ASP A 1 206 ? 17.050 -12.975 -0.772 1.00 90.56 206 ASP A C 1
ATOM 1676 O O . ASP A 1 206 ? 16.443 -13.128 -1.834 1.00 90.56 206 ASP A O 1
ATOM 1680 N N . GLU A 1 207 ? 16.412 -12.903 0.392 1.00 89.31 207 GLU A N 1
ATOM 1681 C CA . GLU A 1 207 ? 14.971 -13.049 0.578 1.00 89.31 207 GLU A CA 1
ATOM 1682 C C . GLU A 1 207 ? 14.155 -11.796 0.201 1.00 89.31 207 GLU A C 1
ATOM 1684 O O . GLU A 1 207 ? 12.929 -11.849 0.156 1.00 89.31 207 GLU A O 1
ATOM 1689 N N . ALA A 1 208 ? 14.783 -10.653 -0.067 1.00 94.19 208 ALA A N 1
ATOM 1690 C CA . ALA A 1 208 ? 14.063 -9.437 -0.431 1.00 94.19 208 ALA A CA 1
ATOM 1691 C C . ALA A 1 208 ? 13.454 -9.519 -1.841 1.00 94.19 208 ALA A C 1
ATOM 1693 O O . ALA A 1 208 ? 14.092 -9.988 -2.786 1.00 94.19 208 ALA A O 1
ATOM 1694 N N . THR A 1 209 ? 12.246 -8.980 -1.990 1.00 95.75 209 THR A N 1
ATOM 1695 C CA . THR A 1 209 ? 11.562 -8.749 -3.271 1.00 95.75 209 THR A CA 1
ATOM 1696 C C . THR A 1 209 ? 11.435 -7.248 -3.533 1.00 95.75 209 THR A C 1
ATOM 1698 O O . THR A 1 209 ? 11.480 -6.463 -2.584 1.00 95.75 209 THR A O 1
ATOM 1701 N N . PRO A 1 210 ? 11.263 -6.820 -4.796 1.00 96.69 210 PRO A N 1
ATOM 1702 C CA . PRO A 1 210 ? 11.085 -5.405 -5.111 1.00 96.69 210 PRO A CA 1
ATOM 1703 C C . PRO A 1 210 ? 9.782 -4.820 -4.546 1.00 96.69 210 PRO A C 1
ATOM 1705 O O . PRO A 1 210 ? 9.724 -3.617 -4.305 1.00 96.69 210 PRO A O 1
ATOM 1708 N N . TYR A 1 211 ? 8.753 -5.650 -4.334 1.00 97.75 211 TYR A N 1
ATOM 1709 C CA . TYR A 1 211 ? 7.419 -5.205 -3.932 1.00 97.75 211 TYR A CA 1
ATOM 1710 C C . TYR A 1 211 ? 6.873 -6.026 -2.762 1.00 97.75 211 TYR A C 1
ATOM 1712 O O . TYR A 1 211 ? 7.200 -7.213 -2.613 1.00 97.75 211 TYR A O 1
ATOM 1720 N N . TYR A 1 212 ? 6.018 -5.395 -1.955 1.00 97.75 212 TYR A N 1
ATOM 1721 C CA . TYR A 1 212 ? 5.261 -6.066 -0.902 1.00 97.75 212 TYR A CA 1
ATOM 1722 C C . TYR A 1 212 ? 3.947 -5.346 -0.575 1.00 97.75 212 TYR A C 1
ATOM 1724 O O . TYR A 1 212 ? 3.767 -4.159 -0.849 1.00 97.75 212 TYR A O 1
ATOM 1732 N N . ILE A 1 213 ? 3.042 -6.080 0.069 1.00 98.44 213 ILE A N 1
ATOM 1733 C CA . ILE A 1 213 ? 1.957 -5.525 0.876 1.00 98.44 213 ILE A CA 1
ATOM 1734 C C . ILE A 1 213 ? 2.141 -6.029 2.309 1.00 98.44 213 ILE A C 1
ATOM 1736 O O . ILE A 1 213 ? 2.410 -7.211 2.518 1.00 98.44 213 ILE A O 1
ATOM 1740 N N . ALA A 1 214 ? 2.034 -5.147 3.295 1.00 98.12 214 ALA A N 1
ATOM 1741 C CA . ALA A 1 214 ? 2.166 -5.475 4.710 1.00 98.12 214 ALA A CA 1
ATOM 1742 C C . ALA A 1 214 ? 0.852 -5.188 5.443 1.00 98.12 214 ALA A C 1
ATOM 1744 O O . ALA A 1 214 ? 0.260 -4.133 5.255 1.00 98.12 214 ALA A O 1
ATOM 1745 N N . LEU A 1 215 ? 0.391 -6.124 6.271 1.00 98.12 215 LEU A N 1
ATOM 1746 C CA . LEU A 1 215 ? -0.839 -6.013 7.051 1.00 98.12 215 LEU A CA 1
ATOM 1747 C C . LEU A 1 215 ? -0.509 -6.107 8.540 1.00 98.12 215 LEU A C 1
ATOM 1749 O O . LEU A 1 215 ? -0.216 -7.186 9.053 1.00 98.12 215 LEU A O 1
ATOM 1753 N N . SER A 1 216 ? -0.570 -4.977 9.231 1.00 97.12 216 SER A N 1
ATOM 1754 C CA . SER A 1 216 ? -0.356 -4.872 10.672 1.00 97.12 216 SER A CA 1
ATOM 1755 C C . SER A 1 216 ? -1.686 -4.924 11.409 1.00 97.12 216 SER A C 1
ATOM 1757 O O . SER A 1 216 ? -2.540 -4.064 11.193 1.00 97.12 216 SER A O 1
ATOM 1759 N N . ASN A 1 217 ? -1.856 -5.90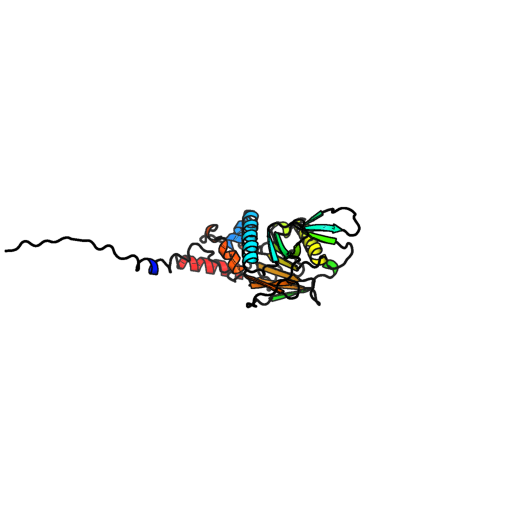0 12.302 1.00 94.44 217 ASN A N 1
ATOM 1760 C CA . ASN A 1 217 ? -3.064 -6.023 13.116 1.00 94.44 217 ASN A CA 1
ATOM 1761 C C . ASN A 1 217 ? -2.725 -5.914 14.617 1.00 94.44 217 ASN A C 1
ATOM 1763 O O . ASN A 1 217 ? -2.227 -6.885 15.197 1.00 94.44 217 ASN A O 1
ATOM 1767 N N . PRO A 1 218 ? -2.990 -4.752 15.249 1.00 92.19 218 PRO A N 1
ATOM 1768 C CA . PRO A 1 218 ? -2.693 -4.535 16.665 1.00 92.19 218 PRO A CA 1
ATOM 1769 C C . PRO A 1 218 ? -3.649 -5.270 17.620 1.00 92.19 218 PRO A C 1
ATOM 1771 O O . PRO A 1 218 ? -3.312 -5.441 18.785 1.00 92.19 218 PRO A O 1
ATOM 1774 N N . SER A 1 219 ? -4.810 -5.745 17.150 1.00 89.44 219 SER A N 1
ATOM 1775 C CA . SER A 1 219 ? -5.827 -6.394 17.995 1.00 89.44 219 SER A CA 1
ATOM 1776 C C . SER A 1 219 ? -5.600 -7.892 18.234 1.00 89.44 219 SER A C 1
ATOM 1778 O O . SER A 1 219 ? -6.406 -8.533 18.910 1.00 89.44 219 SER A O 1
ATOM 1780 N N . LEU A 1 220 ? -4.565 -8.488 17.637 1.00 89.75 220 LEU A N 1
ATOM 1781 C CA . LEU A 1 220 ? -4.265 -9.911 17.809 1.00 89.75 220 LEU A CA 1
ATOM 1782 C C . LEU A 1 220 ? -3.656 -10.191 19.186 1.00 89.75 220 LEU A C 1
ATOM 1784 O O . LEU A 1 220 ? -2.979 -9.345 19.752 1.00 89.75 220 LEU A O 1
ATOM 1788 N N . GLU A 1 221 ? -3.816 -11.422 19.683 1.00 88.00 221 GLU A N 1
ATOM 1789 C CA . GLU A 1 221 ? -3.155 -11.871 20.923 1.00 88.00 221 GLU A CA 1
ATOM 1790 C C . GLU A 1 221 ? -1.625 -11.736 20.842 1.00 88.00 221 GLU A C 1
ATOM 1792 O O . GLU A 1 221 ? -0.982 -11.352 21.812 1.00 88.00 221 GLU A O 1
ATOM 1797 N N . ASN A 1 222 ? -1.056 -12.001 19.660 1.00 89.94 222 ASN A N 1
ATOM 1798 C CA . ASN A 1 222 ? 0.342 -11.734 19.331 1.00 89.94 222 ASN A CA 1
ATOM 1799 C C . ASN A 1 222 ? 0.392 -10.725 18.170 1.00 89.94 222 ASN A C 1
ATOM 1801 O O . ASN A 1 222 ? 0.376 -11.150 17.005 1.00 89.94 222 ASN A O 1
ATOM 1805 N N . PRO A 1 223 ? 0.394 -9.407 18.452 1.00 91.94 223 PRO A N 1
ATOM 1806 C CA . PRO A 1 223 ? 0.369 -8.370 17.426 1.00 91.94 223 PRO A CA 1
ATOM 1807 C C . PRO A 1 223 ? 1.565 -8.469 16.472 1.00 91.94 223 PRO A C 1
ATOM 1809 O O . PRO A 1 223 ? 2.727 -8.499 16.882 1.00 91.94 223 PRO A O 1
ATOM 1812 N N . HIS A 1 224 ? 1.287 -8.518 15.171 1.00 94.56 224 HIS A N 1
ATOM 1813 C CA . HIS A 1 224 ? 2.316 -8.654 14.145 1.00 94.56 224 HIS A CA 1
ATOM 1814 C C . HIS A 1 224 ? 1.909 -7.981 12.833 1.00 94.56 224 HIS A C 1
ATOM 1816 O O . HIS A 1 224 ? 0.749 -7.632 12.605 1.00 94.56 224 HIS A O 1
ATOM 1822 N N . THR A 1 225 ? 2.904 -7.810 11.970 1.00 96.06 225 THR A N 1
ATOM 1823 C CA . THR A 1 225 ? 2.772 -7.423 10.568 1.00 96.06 225 THR A CA 1
ATOM 1824 C C . THR A 1 225 ? 2.930 -8.667 9.703 1.00 96.06 225 THR A C 1
ATOM 1826 O O . THR A 1 225 ? 4.013 -9.248 9.666 1.00 96.06 225 THR A O 1
ATOM 1829 N N . ALA A 1 226 ? 1.875 -9.092 9.014 1.00 97.19 226 ALA A N 1
ATOM 1830 C CA . ALA A 1 226 ? 1.946 -10.131 7.991 1.00 97.19 226 ALA A CA 1
ATOM 1831 C C . ALA A 1 226 ? 2.418 -9.517 6.666 1.00 97.19 226 ALA A C 1
ATOM 1833 O O . ALA A 1 226 ? 1.834 -8.537 6.205 1.00 97.19 226 ALA A O 1
ATOM 1834 N N . VAL A 1 227 ? 3.469 -10.068 6.057 1.00 97.56 227 VAL A N 1
ATOM 1835 C CA . VAL A 1 227 ? 4.070 -9.523 4.829 1.00 97.56 227 VAL A CA 1
ATOM 1836 C C . VAL A 1 227 ? 3.796 -10.449 3.646 1.00 97.56 227 VAL A C 1
ATOM 1838 O O . VAL A 1 227 ? 4.048 -11.651 3.722 1.00 97.56 227 VAL A O 1
ATOM 1841 N N . TYR A 1 228 ? 3.310 -9.868 2.551 1.00 97.75 228 TYR A N 1
ATOM 1842 C CA . TYR A 1 228 ? 3.019 -10.520 1.276 1.00 97.75 228 TYR A CA 1
ATOM 1843 C C . TYR A 1 228 ? 3.937 -9.933 0.208 1.00 97.75 228 TYR A C 1
ATOM 1845 O O . TYR A 1 228 ? 3.729 -8.814 -0.267 1.00 97.75 228 TYR A O 1
ATOM 1853 N N . ARG A 1 229 ? 4.984 -10.662 -0.146 1.00 96.12 229 ARG A N 1
ATOM 1854 C CA . ARG A 1 229 ? 5.998 -10.258 -1.117 1.00 96.12 229 ARG A CA 1
ATOM 1855 C C . ARG A 1 229 ? 5.642 -10.757 -2.505 1.00 96.12 229 ARG A C 1
ATOM 1857 O O . ARG A 1 229 ? 5.089 -11.838 -2.674 1.00 96.12 229 ARG A O 1
ATOM 1864 N N . PHE A 1 230 ? 6.037 -9.997 -3.514 1.00 96.50 230 PHE A N 1
ATOM 1865 C CA . PHE A 1 230 ? 5.928 -10.430 -4.901 1.00 96.50 230 PHE A CA 1
ATOM 1866 C C . PHE A 1 230 ? 7.016 -9.770 -5.746 1.00 96.50 230 PHE A C 1
ATOM 1868 O O . PHE A 1 230 ? 7.462 -8.648 -5.494 1.00 96.50 230 PHE A O 1
ATOM 1875 N N . GLY A 1 231 ? 7.505 -10.532 -6.716 1.00 95.94 231 GLY A N 1
ATOM 1876 C CA . GLY A 1 231 ? 8.594 -10.147 -7.603 1.00 95.94 231 GLY A CA 1
ATOM 1877 C C . GLY A 1 231 ? 8.129 -9.682 -8.977 1.00 95.94 231 GLY A C 1
ATOM 1878 O O . GLY A 1 231 ? 6.949 -9.445 -9.237 1.00 95.94 231 GLY A O 1
ATOM 1879 N N . ILE A 1 232 ? 9.088 -9.585 -9.894 1.00 96.19 232 ILE A N 1
ATOM 1880 C CA . ILE A 1 232 ? 8.807 -9.304 -11.302 1.00 96.19 232 ILE A CA 1
ATOM 1881 C C . ILE A 1 232 ? 8.008 -10.457 -11.915 1.00 96.19 232 ILE A C 1
ATOM 1883 O O . ILE A 1 232 ? 8.350 -11.624 -11.722 1.00 96.19 232 ILE A O 1
ATOM 1887 N N . ASN A 1 233 ? 6.991 -10.129 -12.721 1.00 94.25 233 ASN A N 1
ATOM 1888 C CA . ASN A 1 233 ? 6.122 -11.108 -13.384 1.00 94.25 233 ASN A CA 1
ATOM 1889 C C . ASN A 1 233 ? 5.382 -12.044 -12.412 1.00 94.25 233 ASN A C 1
ATOM 1891 O O . ASN A 1 233 ? 5.061 -13.182 -12.760 1.00 94.25 233 ASN A O 1
ATOM 1895 N N . GLN A 1 234 ? 5.079 -11.557 -11.212 1.00 95.38 234 GLN A N 1
ATOM 1896 C CA . GLN A 1 234 ? 4.223 -12.233 -10.244 1.00 95.38 234 GLN A CA 1
ATOM 1897 C C . GLN A 1 234 ? 2.981 -11.374 -9.982 1.00 95.38 234 GLN A C 1
ATOM 1899 O O . GLN A 1 234 ? 3.102 -10.148 -9.958 1.00 95.38 234 GLN A O 1
ATOM 1904 N N . PRO A 1 235 ? 1.792 -11.984 -9.824 1.00 94.31 235 PRO A N 1
ATOM 1905 C CA . PRO A 1 235 ? 0.575 -11.233 -9.542 1.00 94.31 235 PRO A CA 1
ATOM 1906 C C . PRO A 1 235 ? 0.669 -10.556 -8.173 1.00 94.31 235 PRO A C 1
ATOM 1908 O O . PRO A 1 235 ? 1.352 -11.056 -7.274 1.00 94.31 235 PRO A O 1
ATOM 1911 N N . LEU A 1 236 ? -0.046 -9.445 -8.000 1.00 95.38 236 LEU A N 1
ATOM 1912 C CA . LEU A 1 236 ? -0.238 -8.887 -6.661 1.00 95.38 236 LEU A CA 1
ATOM 1913 C C . LEU A 1 236 ? -1.083 -9.872 -5.816 1.00 95.38 236 LEU A C 1
ATOM 1915 O O . LEU A 1 236 ? -1.917 -10.603 -6.361 1.00 95.38 236 LEU A O 1
ATOM 1919 N N . PRO A 1 237 ? -0.879 -9.933 -4.491 1.00 96.81 237 PRO A N 1
ATOM 1920 C CA . PRO A 1 237 ? -1.549 -10.912 -3.639 1.00 96.81 237 PRO A CA 1
ATOM 1921 C C . PRO A 1 237 ? -3.044 -10.605 -3.476 1.00 96.81 237 PRO A C 1
ATOM 1923 O O . PRO A 1 237 ? -3.485 -9.463 -3.623 1.00 96.81 237 PRO A O 1
ATOM 1926 N N . LYS A 1 238 ? -3.821 -11.626 -3.099 1.00 96.31 238 LYS A N 1
ATOM 1927 C CA . LYS A 1 238 ? -5.192 -11.457 -2.598 1.00 96.31 238 LYS A CA 1
ATOM 1928 C C . LYS A 1 238 ? -5.168 -11.561 -1.085 1.00 96.31 238 LYS A C 1
ATOM 1930 O O . LYS A 1 238 ? -4.794 -12.608 -0.563 1.00 96.31 238 LYS A O 1
ATOM 1935 N N . ILE A 1 239 ? -5.552 -10.500 -0.388 1.00 96.56 239 ILE A N 1
ATOM 1936 C CA . ILE A 1 239 ? -5.382 -10.408 1.068 1.00 96.56 239 ILE A CA 1
ATOM 1937 C C . ILE A 1 239 ? -6.743 -10.261 1.725 1.00 96.56 239 ILE A C 1
ATOM 1939 O O . ILE A 1 239 ? -7.566 -9.445 1.295 1.00 96.56 239 ILE A O 1
ATOM 1943 N N . LYS A 1 240 ? -6.974 -11.038 2.782 1.00 95.44 240 LYS A N 1
ATOM 1944 C CA . LYS A 1 240 ? -8.153 -10.898 3.624 1.00 95.44 240 LYS A CA 1
ATOM 1945 C C . LYS A 1 240 ? -7.898 -9.778 4.624 1.00 95.44 240 LYS A C 1
ATOM 1947 O O . LYS A 1 240 ? -7.090 -9.895 5.541 1.00 95.44 240 LYS A O 1
ATOM 1952 N N . ILE A 1 241 ? -8.588 -8.666 4.431 1.00 96.50 241 ILE A N 1
ATOM 1953 C CA . ILE A 1 241 ? -8.512 -7.514 5.319 1.00 96.50 241 ILE A CA 1
ATOM 1954 C C . ILE A 1 241 ? -9.471 -7.773 6.488 1.00 96.50 241 ILE A C 1
ATOM 1956 O O . ILE A 1 241 ? -10.674 -7.929 6.247 1.00 96.50 241 ILE A O 1
ATOM 1960 N N . PRO A 1 242 ? -8.978 -7.858 7.737 1.00 94.75 242 PRO A N 1
ATOM 1961 C CA . PRO A 1 242 ? -9.834 -8.043 8.899 1.00 94.75 242 PRO A CA 1
ATOM 1962 C C . PRO A 1 242 ? -10.696 -6.798 9.125 1.00 94.75 242 PRO A C 1
ATOM 1964 O O . PRO A 1 242 ? -10.219 -5.668 9.017 1.00 94.75 242 PRO A O 1
ATOM 1967 N N . LEU A 1 243 ? -11.968 -7.025 9.438 1.00 92.19 243 LEU A N 1
ATOM 1968 C CA . LEU A 1 243 ? -12.936 -6.003 9.826 1.00 92.19 243 LEU A CA 1
ATOM 1969 C C . LEU A 1 243 ? -13.292 -6.196 11.313 1.00 92.19 243 LEU A C 1
ATOM 1971 O O . LEU A 1 243 ? -12.475 -6.685 12.095 1.00 92.19 243 LEU A O 1
ATOM 1975 N N . SER A 1 244 ? -14.490 -5.790 11.734 1.00 87.62 244 SER A N 1
ATOM 1976 C CA . SER A 1 244 ? -14.938 -5.976 13.118 1.00 87.62 244 SER A CA 1
ATOM 1977 C C . SER A 1 244 ? -15.587 -7.341 13.345 1.00 87.62 244 SER A C 1
ATOM 1979 O O . SER A 1 244 ? -16.016 -7.984 12.396 1.00 87.62 244 SER A O 1
ATOM 1981 N N . ASP A 1 245 ? -15.668 -7.780 14.604 1.00 84.12 245 ASP A N 1
ATOM 1982 C CA . ASP A 1 245 ? -16.474 -8.936 15.029 1.00 84.12 245 ASP A CA 1
ATOM 1983 C C . ASP A 1 245 ? -16.174 -10.257 14.277 1.00 84.12 245 ASP A C 1
ATOM 1985 O O . ASP A 1 245 ? -17.031 -11.127 14.132 1.00 84.12 245 ASP A O 1
ATOM 1989 N N . GLY A 1 246 ? -14.928 -10.425 13.814 1.00 83.25 246 GLY A N 1
ATOM 1990 C CA . GLY A 1 246 ? -14.472 -11.601 13.061 1.00 83.25 246 GLY A CA 1
ATOM 1991 C C . GLY A 1 246 ? -14.816 -11.577 11.567 1.00 83.25 246 GLY A C 1
ATOM 1992 O O . GLY A 1 246 ? -14.483 -12.525 10.852 1.00 83.25 246 GLY A O 1
ATOM 1993 N N . GLU A 1 247 ? -15.453 -10.508 11.086 1.00 89.44 247 GLU A N 1
ATOM 1994 C CA . GLU A 1 247 ? -15.696 -10.273 9.667 1.00 89.44 247 GLU A CA 1
ATOM 1995 C C . GLU A 1 247 ? -14.408 -9.888 8.929 1.00 89.44 247 GLU A C 1
ATOM 1997 O O . GLU A 1 247 ? -13.386 -9.513 9.512 1.00 89.44 247 GLU A O 1
ATOM 2002 N N . SER A 1 248 ? -14.453 -9.976 7.605 1.00 92.75 248 SER A N 1
ATOM 2003 C CA . SER A 1 248 ? -13.318 -9.660 6.745 1.00 92.75 248 SER A CA 1
ATOM 2004 C C . SER A 1 248 ? -13.757 -9.452 5.306 1.00 92.75 248 SER A C 1
ATOM 2006 O O . SER A 1 248 ? -14.749 -10.050 4.889 1.00 92.75 248 SER A O 1
ATOM 2008 N N . VAL A 1 249 ? -12.948 -8.750 4.521 1.00 94.19 249 VAL A N 1
ATOM 2009 C CA . VAL A 1 249 ? -13.138 -8.615 3.073 1.00 94.19 249 VAL A CA 1
ATOM 2010 C C . VAL A 1 249 ? -11.908 -9.119 2.321 1.00 94.19 249 VAL A C 1
ATOM 2012 O O . VAL A 1 249 ? -10.780 -8.835 2.716 1.00 94.19 249 VAL A O 1
ATOM 2015 N N . LEU A 1 250 ? -12.101 -9.880 1.241 1.00 95.31 250 LEU A N 1
ATOM 2016 C CA . LEU A 1 250 ? -10.999 -10.284 0.365 1.00 95.31 250 LEU A CA 1
ATOM 2017 C C . LEU A 1 250 ? -10.740 -9.183 -0.671 1.00 95.31 250 LEU A C 1
ATOM 2019 O O . LEU A 1 250 ? -11.600 -8.896 -1.505 1.00 95.31 250 LEU A O 1
ATOM 2023 N N . CYS A 1 251 ? -9.546 -8.599 -0.648 1.00 96.06 251 CYS A N 1
ATOM 2024 C CA . CYS A 1 251 ? -9.108 -7.619 -1.637 1.00 96.06 251 CYS A CA 1
ATOM 2025 C C . CYS A 1 251 ? -8.184 -8.278 -2.671 1.00 96.06 251 CYS A C 1
ATOM 2027 O O . CYS A 1 251 ? -7.168 -8.866 -2.300 1.00 96.06 251 CYS A O 1
ATOM 2029 N N . ASP A 1 252 ? -8.526 -8.175 -3.959 1.00 95.06 252 ASP A N 1
ATOM 2030 C CA . ASP A 1 252 ? -7.708 -8.656 -5.079 1.00 95.06 252 ASP A CA 1
ATOM 2031 C C . ASP A 1 252 ? -6.920 -7.482 -5.679 1.00 95.06 252 ASP A C 1
ATOM 2033 O O . ASP A 1 252 ? -7.412 -6.745 -6.539 1.00 95.06 252 ASP A O 1
ATOM 2037 N N . PHE A 1 253 ? -5.696 -7.281 -5.187 1.00 95.44 253 PHE A N 1
ATOM 2038 C CA . PHE A 1 253 ? -4.856 -6.155 -5.601 1.00 95.44 253 PHE A CA 1
ATOM 2039 C C . PHE A 1 253 ? -4.405 -6.258 -7.064 1.00 95.44 253 PHE A C 1
ATOM 2041 O O . PHE A 1 253 ? -4.187 -5.234 -7.716 1.00 95.44 253 PHE A O 1
ATOM 2048 N N . ASP A 1 254 ? -4.317 -7.472 -7.607 1.00 92.25 254 ASP A N 1
ATOM 2049 C CA . ASP A 1 254 ? -3.927 -7.696 -8.998 1.00 92.25 254 ASP A CA 1
ATOM 2050 C C . ASP A 1 254 ? -5.036 -7.211 -9.935 1.00 92.25 254 ASP A C 1
ATOM 2052 O O . ASP A 1 254 ? -4.794 -6.402 -10.837 1.00 92.25 254 ASP A O 1
ATOM 2056 N N . ALA A 1 255 ? -6.284 -7.593 -9.645 1.00 90.25 255 ALA A N 1
ATOM 2057 C CA . ALA A 1 255 ? -7.453 -7.152 -10.402 1.00 90.25 255 ALA A CA 1
ATOM 2058 C C . ALA A 1 255 ? -7.591 -5.619 -10.450 1.00 90.25 255 ALA A C 1
ATOM 2060 O O . ALA A 1 255 ? -7.976 -5.067 -11.486 1.00 90.25 255 ALA A O 1
ATOM 2061 N N . ILE A 1 256 ? -7.251 -4.926 -9.360 1.00 91.38 256 ILE A N 1
ATOM 2062 C CA . ILE A 1 256 ? -7.281 -3.458 -9.282 1.00 91.38 256 ILE A CA 1
ATOM 2063 C C . ILE A 1 256 ? -6.191 -2.846 -10.168 1.00 91.38 256 ILE A C 1
ATOM 2065 O O . ILE A 1 256 ? -6.480 -1.952 -10.968 1.00 91.38 256 ILE A O 1
ATOM 2069 N N . PHE A 1 257 ? -4.956 -3.353 -10.097 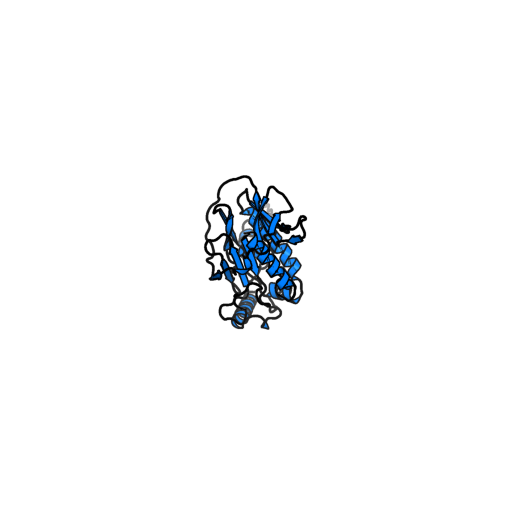1.00 87.88 257 PHE A N 1
ATOM 2070 C CA . PHE A 1 257 ? -3.834 -2.826 -10.880 1.00 87.88 257 PHE A CA 1
ATOM 2071 C C . PHE A 1 257 ? -4.107 -2.862 -12.395 1.00 87.88 257 PHE A C 1
ATOM 2073 O O . PHE A 1 257 ? -3.772 -1.921 -13.123 1.00 87.88 257 PHE A O 1
ATOM 2080 N N . PHE A 1 258 ? -4.779 -3.906 -12.890 1.00 82.31 258 PHE A N 1
ATOM 2081 C CA . PHE A 1 258 ? -5.118 -4.023 -14.312 1.00 82.31 258 PHE A CA 1
ATOM 2082 C C . PHE A 1 258 ? -6.147 -2.989 -14.806 1.00 82.31 258 PHE A C 1
ATOM 2084 O O . PHE A 1 258 ? -6.120 -2.633 -15.993 1.00 82.31 258 PHE A O 1
ATOM 2091 N N . LYS A 1 259 ? -7.013 -2.444 -13.937 1.00 80.94 259 LYS A N 1
ATOM 2092 C CA . LYS A 1 259 ? -8.039 -1.457 -14.335 1.00 80.94 259 LYS A CA 1
ATOM 2093 C C . LYS A 1 259 ? -7.440 -0.143 -14.844 1.00 80.94 259 LYS A C 1
ATOM 2095 O O . LYS A 1 259 ? -7.989 0.451 -15.772 1.00 80.94 259 LYS A O 1
ATOM 2100 N N . GLY A 1 260 ? -6.274 0.269 -14.337 1.00 75.38 260 GLY A N 1
ATOM 2101 C CA . GLY A 1 260 ? -5.665 1.567 -14.662 1.00 75.38 260 GLY A CA 1
ATOM 2102 C C . GLY A 1 260 ? -5.033 1.700 -16.048 1.00 75.38 260 GLY A C 1
ATOM 2103 O O . GLY A 1 260 ? -4.519 2.768 -16.390 1.00 75.38 260 GLY A O 1
ATOM 2104 N N . ARG A 1 261 ? -5.068 0.644 -16.877 1.00 80.31 261 ARG A N 1
ATOM 2105 C CA . ARG A 1 261 ? -4.559 0.641 -18.268 1.00 80.31 261 ARG A CA 1
ATOM 2106 C C . ARG A 1 261 ? -3.137 1.196 -18.398 1.00 80.31 261 ARG A C 1
ATOM 2108 O O . ARG A 1 261 ? -2.778 1.796 -19.416 1.00 80.31 261 ARG A O 1
ATOM 2115 N N . TYR A 1 262 ? -2.317 0.994 -17.369 1.00 80.00 262 TYR A N 1
ATOM 2116 C CA . TYR A 1 262 ? -1.022 1.652 -17.258 1.00 80.00 262 TYR A CA 1
ATOM 2117 C C . TYR A 1 262 ? -0.021 1.235 -18.340 1.00 80.00 262 TYR A C 1
ATOM 2119 O O . TYR A 1 262 ? 0.897 1.992 -18.647 1.00 80.00 262 TYR A O 1
ATOM 2127 N N . GLY A 1 263 ? -0.243 0.084 -18.985 1.00 82.31 263 GLY A N 1
ATOM 2128 C CA . GLY A 1 263 ? 0.540 -0.359 -20.137 1.00 82.31 263 GLY A CA 1
ATOM 2129 C C . GLY A 1 263 ? 0.558 0.639 -21.302 1.00 82.31 263 GLY A C 1
ATOM 2130 O O . GLY A 1 263 ? 1.529 0.668 -22.044 1.00 82.31 263 GLY A O 1
ATOM 2131 N N . ASN A 1 264 ? -0.448 1.514 -21.425 1.00 83.69 264 ASN A N 1
ATOM 2132 C CA . ASN A 1 264 ? -0.483 2.555 -22.462 1.00 83.69 264 ASN A CA 1
ATOM 2133 C C . ASN A 1 264 ? 0.430 3.759 -22.161 1.00 83.69 264 ASN A C 1
ATOM 2135 O O . ASN A 1 264 ? 0.585 4.635 -23.009 1.00 83.69 264 ASN A O 1
ATOM 2139 N N . LYS A 1 265 ? 0.996 3.845 -20.949 1.00 84.19 265 LYS A N 1
ATOM 2140 C CA . LYS A 1 265 ? 1.878 4.945 -20.520 1.00 84.19 265 LYS A CA 1
ATOM 2141 C C . LYS A 1 265 ? 3.368 4.629 -20.705 1.00 84.19 265 LYS A C 1
ATOM 2143 O O . LYS A 1 265 ? 4.210 5.468 -20.383 1.00 84.19 265 LYS A O 1
ATOM 2148 N N . VAL A 1 266 ? 3.699 3.437 -21.200 1.00 89.75 266 VAL A N 1
ATOM 2149 C CA . VAL A 1 266 ? 5.076 2.952 -21.350 1.00 89.75 266 VAL A CA 1
ATOM 2150 C C . VAL A 1 266 ? 5.324 2.425 -22.757 1.00 89.75 266 VAL A C 1
ATOM 2152 O O . VAL A 1 266 ? 4.401 2.011 -23.453 1.00 89.75 266 VAL A O 1
ATOM 2155 N N . ASN A 1 267 ? 6.589 2.439 -23.170 1.00 90.12 267 ASN A N 1
ATOM 2156 C CA . ASN A 1 267 ? 7.038 1.860 -24.425 1.00 90.12 267 ASN A CA 1
ATOM 2157 C C . ASN A 1 267 ? 7.865 0.602 -24.130 1.00 90.12 267 ASN A C 1
ATOM 2159 O O . ASN A 1 267 ? 8.974 0.693 -23.616 1.00 90.12 267 ASN A O 1
ATOM 2163 N N . TYR A 1 268 ? 7.341 -0.573 -24.474 1.00 90.75 268 TYR A N 1
ATOM 2164 C CA . TYR A 1 268 ? 7.988 -1.866 -24.203 1.00 90.75 268 TYR A CA 1
ATOM 2165 C C . TYR A 1 268 ? 9.235 -2.144 -25.069 1.00 90.75 268 TYR A C 1
ATOM 2167 O O . TYR A 1 268 ? 9.942 -3.137 -24.867 1.00 90.75 268 TYR A O 1
ATOM 2175 N N . ALA A 1 269 ? 9.549 -1.264 -26.025 1.00 89.62 269 ALA A N 1
ATOM 2176 C CA . ALA A 1 269 ? 10.850 -1.270 -26.689 1.00 89.62 269 ALA A CA 1
ATOM 2177 C C . ALA A 1 269 ? 11.981 -0.757 -25.773 1.00 89.62 269 ALA A C 1
ATOM 2179 O O . ALA A 1 269 ? 13.148 -1.077 -26.014 1.00 89.62 269 ALA A O 1
ATOM 2180 N N . ASP A 1 270 ? 11.650 -0.031 -24.705 1.00 90.81 270 ASP A N 1
ATOM 2181 C CA . ASP A 1 270 ? 12.622 0.531 -23.772 1.00 90.81 270 ASP A CA 1
ATOM 2182 C C . ASP A 1 270 ? 12.979 -0.471 -22.659 1.00 90.81 270 ASP A C 1
ATOM 2184 O O . ASP A 1 270 ? 12.252 -1.430 -22.388 1.00 90.81 270 ASP A O 1
ATOM 2188 N N . ALA A 1 271 ? 14.115 -0.246 -22.000 1.00 91.06 271 ALA A N 1
ATOM 2189 C CA . ALA A 1 271 ? 14.419 -0.867 -20.712 1.00 91.06 271 ALA A CA 1
ATOM 2190 C C . ALA A 1 271 ? 13.848 0.000 -19.569 1.00 91.06 271 ALA A C 1
ATOM 2192 O O . ALA A 1 271 ? 13.681 1.210 -19.762 1.00 91.06 271 ALA A O 1
ATOM 2193 N N . PRO A 1 272 ? 13.566 -0.568 -18.378 1.00 94.88 272 PRO A N 1
ATOM 2194 C CA . PRO A 1 272 ? 13.249 0.231 -17.197 1.00 94.88 272 PRO A CA 1
ATOM 2195 C C . PRO A 1 272 ? 14.304 1.312 -16.948 1.00 94.88 272 PRO A C 1
ATOM 2197 O O . PRO A 1 272 ? 15.501 1.080 -17.131 1.00 94.88 272 PRO A O 1
ATOM 2200 N N . MET A 1 273 ? 13.865 2.483 -16.488 1.00 95.44 273 MET A N 1
ATOM 2201 C CA . MET A 1 273 ? 14.799 3.498 -16.002 1.00 95.44 273 MET A CA 1
ATOM 2202 C C . MET A 1 273 ? 15.501 2.978 -14.740 1.00 95.44 273 MET A C 1
ATOM 2204 O O . MET A 1 273 ? 14.915 2.209 -13.980 1.00 95.44 273 MET A O 1
ATOM 2208 N N . HIS A 1 274 ? 16.756 3.378 -14.528 1.00 95.19 274 HIS A N 1
ATOM 2209 C CA . HIS A 1 274 ? 17.559 2.939 -13.379 1.00 95.19 274 HIS A CA 1
ATOM 2210 C C . HIS A 1 274 ? 17.595 1.417 -13.196 1.00 95.19 274 HIS A C 1
ATOM 2212 O O . HIS A 1 274 ? 17.450 0.897 -12.090 1.00 95.19 274 HIS A O 1
ATOM 2218 N N . MET A 1 275 ? 17.749 0.679 -14.296 1.00 95.88 275 MET A N 1
ATOM 2219 C CA . MET A 1 275 ? 17.729 -0.782 -14.294 1.00 95.88 275 MET A CA 1
ATOM 2220 C C . MET A 1 275 ? 18.761 -1.400 -13.335 1.00 95.88 275 MET A C 1
ATOM 2222 O O . MET A 1 275 ? 18.517 -2.470 -12.778 1.00 95.88 275 MET A O 1
ATOM 2226 N N . GLU A 1 276 ? 19.871 -0.705 -13.092 1.00 95.50 276 GLU A N 1
ATOM 2227 C CA . GLU A 1 276 ? 20.916 -1.067 -12.133 1.00 95.50 276 GLU A CA 1
ATOM 2228 C C . GLU A 1 276 ? 20.426 -1.199 -10.683 1.00 95.50 276 GLU A C 1
ATOM 2230 O O . GLU A 1 276 ? 21.092 -1.846 -9.879 1.00 95.50 276 GLU A O 1
ATOM 2235 N N . THR A 1 277 ? 19.266 -0.625 -10.349 1.00 95.44 277 THR A N 1
ATOM 2236 C CA . THR A 1 277 ? 18.647 -0.724 -9.015 1.00 95.44 277 THR A CA 1
ATOM 2237 C C . THR A 1 277 ? 17.925 -2.053 -8.780 1.00 95.44 277 THR A C 1
ATOM 2239 O O . THR A 1 277 ? 17.640 -2.404 -7.636 1.00 95.44 277 THR A O 1
ATOM 2242 N N . TYR A 1 278 ? 17.634 -2.819 -9.837 1.00 96.69 278 TYR A N 1
ATOM 2243 C CA . TYR A 1 278 ? 17.098 -4.172 -9.707 1.00 96.69 278 TYR A CA 1
ATOM 2244 C C . TYR A 1 278 ? 18.220 -5.180 -9.440 1.00 96.69 278 TYR A C 1
ATOM 2246 O O . TYR A 1 278 ? 19.342 -5.020 -9.924 1.00 96.69 278 TYR A O 1
ATOM 2254 N N . ARG A 1 279 ? 17.919 -6.278 -8.740 1.00 96.38 279 A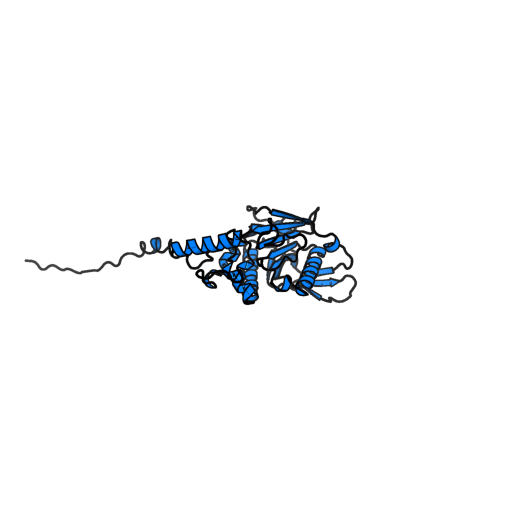RG A N 1
ATOM 2255 C CA . ARG A 1 279 ? 18.840 -7.416 -8.628 1.00 96.38 279 ARG A CA 1
ATOM 2256 C C . ARG A 1 279 ? 19.099 -8.016 -10.010 1.00 96.38 279 ARG A C 1
ATOM 2258 O O . ARG A 1 279 ? 18.210 -8.046 -10.854 1.00 96.38 279 ARG A O 1
ATOM 2265 N N . GLN A 1 280 ? 20.289 -8.576 -10.232 1.00 96.88 280 GLN A N 1
ATOM 2266 C CA . GLN A 1 280 ? 20.661 -9.200 -11.513 1.00 96.88 280 GLN A CA 1
ATOM 2267 C C . GLN A 1 280 ? 19.639 -10.239 -12.015 1.00 96.88 280 GLN A C 1
ATOM 2269 O O . GLN A 1 280 ? 19.321 -10.258 -13.201 1.00 96.88 280 GLN A O 1
ATOM 2274 N N . ALA A 1 281 ? 19.087 -11.076 -11.129 1.00 96.25 281 ALA A N 1
ATOM 2275 C CA . ALA A 1 281 ? 18.060 -12.055 -11.498 1.00 96.25 281 ALA A CA 1
ATOM 2276 C C . ALA A 1 281 ? 16.768 -11.390 -12.015 1.00 96.25 281 ALA A C 1
ATOM 2278 O O . ALA A 1 281 ? 16.200 -11.825 -13.019 1.00 96.25 281 ALA A O 1
ATOM 2279 N N . ASP A 1 282 ? 16.342 -10.297 -11.381 1.00 97.38 282 ASP A N 1
ATOM 2280 C CA . ASP A 1 282 ? 15.179 -9.519 -11.805 1.00 97.38 282 ASP A CA 1
ATOM 2281 C C . ASP A 1 282 ? 15.457 -8.766 -13.107 1.00 97.38 282 ASP A C 1
ATOM 2283 O O . ASP A 1 282 ? 14.634 -8.805 -14.019 1.00 97.38 282 ASP A O 1
ATOM 2287 N N . GLN A 1 283 ? 16.651 -8.181 -13.267 1.00 97.69 283 GLN A N 1
ATOM 2288 C CA . GLN A 1 283 ? 17.080 -7.579 -14.535 1.00 97.69 283 GLN A CA 1
ATOM 2289 C C . GLN A 1 283 ? 16.975 -8.588 -15.688 1.00 97.69 283 GLN A C 1
ATOM 2291 O O . GLN A 1 283 ? 16.373 -8.292 -16.722 1.00 97.69 283 GLN A O 1
ATOM 2296 N N . MET A 1 284 ? 17.499 -9.802 -15.497 1.00 96.94 284 MET A N 1
ATOM 2297 C CA . MET A 1 284 ? 17.422 -10.875 -16.493 1.00 96.94 284 MET A CA 1
ATOM 2298 C C . MET A 1 284 ? 15.981 -11.296 -16.779 1.00 96.94 284 MET A C 1
ATOM 2300 O O . MET A 1 284 ? 15.634 -11.522 -17.941 1.00 96.94 284 MET A O 1
ATOM 2304 N N . THR A 1 285 ? 15.133 -11.368 -15.752 1.00 96.81 285 THR A N 1
ATOM 2305 C CA . THR A 1 285 ? 13.706 -11.691 -15.899 1.00 96.81 285 THR A CA 1
ATOM 2306 C C . THR A 1 285 ? 12.992 -10.633 -16.738 1.00 96.81 285 THR A C 1
ATOM 2308 O O . THR A 1 285 ? 12.295 -10.981 -17.694 1.00 96.81 285 THR A O 1
ATOM 2311 N N . ILE A 1 286 ? 13.227 -9.347 -16.459 1.00 96.88 286 ILE A N 1
ATOM 2312 C CA . ILE A 1 286 ? 12.658 -8.227 -17.219 1.00 96.88 286 ILE A CA 1
ATOM 2313 C C . ILE A 1 286 ? 13.118 -8.276 -18.679 1.00 96.88 286 ILE A C 1
ATOM 2315 O O . ILE A 1 286 ? 12.280 -8.275 -19.581 1.00 96.88 286 ILE A O 1
ATOM 2319 N N . LEU A 1 287 ? 14.429 -8.351 -18.934 1.00 96.00 287 LEU A N 1
ATOM 2320 C CA . LEU A 1 287 ? 14.970 -8.344 -20.300 1.00 96.00 287 LEU A CA 1
ATOM 2321 C C . LEU A 1 287 ? 14.497 -9.549 -21.108 1.00 96.00 287 LEU A C 1
ATOM 2323 O O . LEU A 1 287 ? 14.118 -9.395 -22.266 1.00 96.00 287 LEU A O 1
ATOM 2327 N N . SER A 1 288 ? 14.476 -10.734 -20.495 1.00 94.88 288 SER A N 1
ATOM 2328 C CA . SER A 1 288 ? 13.997 -11.955 -21.151 1.00 94.88 288 SER A CA 1
ATOM 2329 C C . SER A 1 288 ? 12.518 -11.850 -21.512 1.00 94.88 288 SER A C 1
ATOM 2331 O O . SER A 1 288 ? 12.108 -12.310 -22.576 1.00 94.88 288 SER A O 1
ATOM 2333 N N . HIS A 1 289 ? 11.709 -11.235 -20.647 1.00 94.50 289 HIS A N 1
ATOM 2334 C CA . HIS A 1 289 ? 10.288 -11.010 -20.905 1.00 94.50 289 HIS A CA 1
ATOM 2335 C C . HIS A 1 289 ? 10.067 -10.022 -22.054 1.00 94.50 289 HIS A C 1
ATOM 2337 O O . HIS A 1 289 ? 9.339 -10.327 -22.996 1.00 94.50 289 HIS A O 1
ATOM 2343 N N . LEU A 1 290 ? 10.766 -8.883 -22.038 1.00 92.94 290 LEU A N 1
ATOM 2344 C CA . LEU A 1 290 ? 10.705 -7.888 -23.114 1.00 92.94 290 LEU A CA 1
ATOM 2345 C C . LEU A 1 290 ? 11.199 -8.451 -24.454 1.00 92.94 290 LEU A C 1
ATOM 2347 O O . LEU A 1 290 ? 10.611 -8.159 -25.493 1.00 92.94 290 LEU A O 1
ATOM 2351 N N . ALA A 1 291 ? 12.252 -9.275 -24.451 1.00 92.25 291 ALA A N 1
ATOM 2352 C CA . ALA A 1 291 ? 12.751 -9.936 -25.656 1.00 92.25 291 ALA A CA 1
ATOM 2353 C C . ALA A 1 291 ? 11.694 -10.872 -26.263 1.00 92.25 291 ALA A C 1
ATOM 2355 O O . ALA A 1 291 ? 11.389 -10.758 -27.449 1.00 92.25 291 ALA A O 1
ATOM 2356 N N . LYS A 1 292 ? 11.053 -11.710 -25.438 1.00 89.62 292 LYS A N 1
ATOM 2357 C CA . LYS A 1 292 ? 9.959 -12.593 -25.879 1.00 89.62 292 LYS A CA 1
ATOM 2358 C C . LYS A 1 292 ? 8.777 -11.826 -26.467 1.00 89.62 292 LYS A C 1
ATOM 2360 O O . LYS A 1 292 ? 8.136 -12.318 -27.388 1.00 89.62 292 LYS A O 1
ATOM 2365 N N . MET A 1 293 ? 8.459 -10.635 -25.959 1.00 84.50 293 MET A N 1
ATOM 2366 C CA . MET A 1 293 ? 7.395 -9.812 -26.551 1.00 84.50 293 MET A CA 1
ATOM 2367 C C . MET A 1 293 ? 7.748 -9.356 -27.964 1.00 84.50 293 MET A C 1
ATOM 2369 O O . MET A 1 293 ? 6.896 -9.393 -28.847 1.00 84.50 293 MET A O 1
ATOM 2373 N N . ARG A 1 294 ? 9.007 -8.966 -28.186 1.00 82.31 294 ARG A N 1
ATOM 2374 C CA . ARG A 1 294 ? 9.490 -8.483 -29.488 1.00 82.31 294 ARG A CA 1
ATOM 2375 C C . ARG A 1 294 ? 9.514 -9.579 -30.546 1.00 82.31 294 ARG A C 1
ATOM 2377 O O . ARG A 1 294 ? 9.327 -9.278 -31.711 1.00 82.31 294 ARG A O 1
ATOM 2384 N N . GLU A 1 295 ? 9.735 -10.829 -30.149 1.00 79.19 295 GLU A N 1
ATOM 2385 C CA . GLU A 1 295 ? 9.678 -11.982 -31.061 1.00 79.19 295 GLU A CA 1
ATOM 2386 C C . GLU A 1 295 ? 8.244 -12.353 -31.474 1.00 79.19 295 GLU A C 1
ATOM 2388 O O . GLU A 1 295 ? 8.049 -12.982 -32.511 1.00 79.19 295 GLU A O 1
ATOM 2393 N N . ASN A 1 296 ? 7.245 -11.972 -30.671 1.00 63.69 296 ASN A N 1
ATOM 2394 C CA . ASN A 1 296 ? 5.831 -12.294 -30.886 1.00 63.69 296 ASN A CA 1
ATOM 2395 C C . ASN A 1 296 ? 5.015 -11.148 -31.522 1.00 63.69 296 ASN A C 1
ATOM 2397 O O . ASN A 1 296 ? 3.803 -11.307 -31.675 1.00 63.69 296 ASN A O 1
ATOM 2401 N N . THR A 1 297 ? 5.651 -10.017 -31.857 1.00 56.47 297 THR A N 1
ATOM 2402 C CA . THR A 1 297 ? 5.037 -8.838 -32.507 1.00 56.47 297 THR A CA 1
ATOM 2403 C C . THR A 1 297 ? 5.507 -8.730 -33.952 1.00 56.47 297 THR A C 1
ATOM 2405 O O . THR A 1 297 ? 4.667 -8.437 -34.832 1.00 56.47 297 THR A O 1
#

pLDDT: mean 81.59, std 19.55, range [29.8, 98.44]

Foldseek 3Di:
DDDDDDDDDDDDDDPPVVVPVCVPPPPQPLFQLFAADRLQLQLCCQVVVVVVVVLLVLLVLQQVLCQVFPDPQKHKDAQWKKFKDWPPDPDGPDIDTFRIWIKGFPDDDDDDDDDDFDAFPDKAFDDPVLQDPPIQIAIDTPPDPRIGTAEGE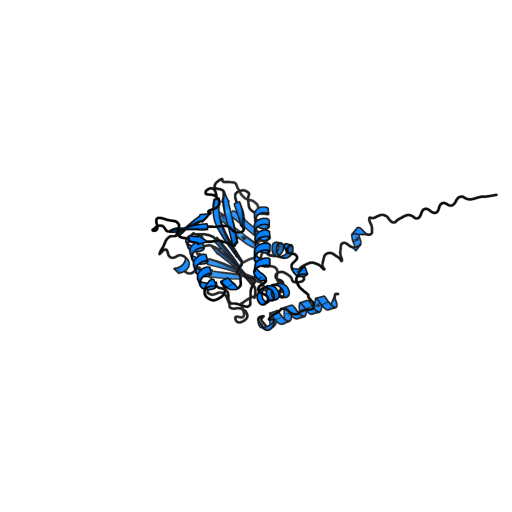HEDDPQCQDDVNVVVNVVVSSNCLNNQHKYKYWYQAQLGADSDPPQDRPPPGPPDASTWIWIFGNPDPGTIIGIGHDHIRHHHTFHWADDPPRDTTTRRSRVSVRVVSSNVVGDLVDDHNPLVRHDPVRSCVSVVSSVVVVVVD

Sequence (297 aa):
MQTISWIFARKLPTSSGYRMMIGKYYMNERQNLFTGVNPLLMSRLEAKGEFEGFHHYYLIELASYLNDVLPENYQANPEAKLTLLYRYFANPTQSRKPDVTIERNKTPYSLAPTLEETVSDFIIPLDEGALEDEDMVVLISQVDDQFVPLVVIEMLSPSNKMAHGKVDYLQKRKEFLQNNLVVLEIDLLHASPSPIEKMPIYPYHDEATPYYIALSNPSLENPHTAVYRFGINQPLPKIKIPLSDGESVLCDFDAIFFKGRYGNKVNYADAPMHMETYRQADQMTILSHLAKMRENT

Radius of gyration: 24.64 Å; chains: 1; bounding box: 59×39×106 Å

Secondary structure (DSSP, 8-state):
----------PPPPTTTHHHHSTTTSSSTTS-SSSBS-HHHHHHHHHHT-HHHHHHHHHHHHHHHHHHHS-TTEEEEET--EEEEETT-SS--EEE--SEEEEEESS----------PPPSEEEEPPGGGT--SS-EEEEESS-TTEEEEEEEEE--GGGGSHHHHHHHHHHHHHHHHTT-EEEEEE---SS--SSTT---TTTSTT--SEEEEEEETTSSS-EEEEEEE-TTBPPPEEEEE-STT-EEEEEHHHHHHHT-GGGGS-TTSPPTTGGGS-HHHHHHHHHHHHHHHHT-

=== Feature glossary ===
The features interleaved in this record are:

— What the protein is —

Sequence gives the chain of amino acids in standard one-letter code (A=alanine, C=cysteine, …, Y=tyrosine), read N→C. It is the only feature that is directly encoded by the gene; all structural features are derived from the folded form of this sequence.

Database cross-references. InterPro integrates a dozen domain/family signature databases into unified entries with residue-range hits. GO terms attach function/process/location labels with evidence codes. CATH codes position the fold in a four-level structural taxonomy. Organism is the NCBI-taxonomy species name.

— Where its atoms are —

Atomic coordinates in PDBx/mmCIF format — the same representation the Protein Data Bank distributes. Each line of the _atom_site loop places one backbone atom in Cartesian space (units: ångströms, origin: arbitrary).

The six renders are orthographic views along the three Cartesian axes in both directions. Representation (cartoon, sticks, or surface) and color scheme (sequence-rainbow or by-chain) vary across proteins so the training set covers all the common visualization conventions.

— Local backbone conformation —

Eight-state secondary structure (DSSP): H is the canonical α-helix, G the tighter 3₁₀-helix, I the wider π-helix; E/B are β-structure, T and S are turns and bends, and '-' is everything else. DSSP derives these from the pattern of main-chain N–H···O=C hydrogen bonds, not from the sequence.

P-SEA three-state annotation labels each residue as helix, strand, or coil based purely on the geometry of the Cα trace. It serves as a fallback when the full backbone (and thus DSSP) is unavailable.

The φ/ψ torsion pair specifies the backbone conformation at each residue. φ rotates about the N–Cα bond, ψ about the Cα–C bond. Steric clashes forbid most of the (φ, ψ) plane — the allowed regions (α-helix basin, β-sheet basin, left-handed helix) are the Ramachandran-allowed regions.

— Global shape and packing —

The geometric summary reports three shape descriptors. Rg (radius of gyration) measures how spread out the Cα atoms are about their centre of mass; compact globular proteins have small Rg, elongated or unfolded ones large. Cα contacts (<8 Å, |i−j|>4) count long-range residue pairs in spatial proximity — high for tightly packed folds, near zero for rods or random coil. The bounding-box extents give the protein's footprint along x, y, z in Å.

Solvent-accessible surface area (SASA) is the area in Å² traced out by the centre of a 1.4 Å probe sphere (a water molecule) rolled over the protein's van der Waals surface (Shrake–Rupley / Lee–Richards construction). Buried residues have near-zero SASA; fully exposed residues can exceed 200 Å². The total SASA scales roughly with the number of surface residues.

The contact map is a binary N×N matrix image: pixel (i, j) is dark where Cα_i and Cα_j are within 8 Å and |i−j|>4. Because the |i−j|>4 filter removes local helical contacts, off-diagonal stripes parallel to the main diagonal indicate parallel β-sheets; stripes perpendicular to it indicate antiparallel β-sheets. The Ramachandran plot scatters every residue's (φ, ψ) pair against the sterically allowed regions. The PAE heatmap renders the predicted-aligned-error matrix.

— Structural neighborhood —

3Di is Foldseek's structural alphabet. Each residue is assigned one of twenty discrete states based on how its Cα sits relative to its spatial (not sequential) neighbors. Aligning 3Di strings finds structural homologs roughly as well as full 3D superposition, but orders of magnitude faster.

Nearest PDB neighbors are the top structural matches found by Foldseek when searching this structure against the entire Protein Data Bank. Each hit reports a TM-score (0 to 1; >0.5 almost always implies the same fold) and an E-value. These are *structural* homologs — they may share no detectable sequence similarity.

— Confidence and disorder —

For AlphaFold models, the B-factor field carries pLDDT — the model's own estimate of local accuracy on a 0–100 scale. Regions with pLDDT<50 should be treated as essentially unmodeled; they often correspond to intrinsically disordered segments.

Crystallographic B-factors measure how much each atom's electron density is smeared out, in Å². They rise in mobile loops and surface residues and fall in the buried interior. In AlphaFold models this column is repurposed to hold pLDDT instead.

Predicted aligned error is AlphaFold's pairwise confidence. Unlike pLDDT (per-residue), PAE is per-residue-pair and captures whether two parts of the structure are correctly placed relative to each other. Units are ångströms of expected positional error.